Protein AF-A0AAD7IZA1-F1 (afdb_monomer_lite)

Radius of gyration: 19.36 Å; chains: 1; bounding box: 46×43×50 Å

Foldseek 3Di:
DDDDPQDADAPVPDDVVVVVVPPPPCLDCPLVVLVVVVVVVVVVVPPPDPRPHQLADACAQPPDLVLQLFQVNDPHPDQSDDALNNSLVVVLSNLVSSCVVPNQQHEYEHELQYQHPLGADAQVSSLSNVLVNLLSVQVRNHPYYHYDADDVVRFDDDPNDTRTPHDGRQVSPQVSHPPADDPVPTHDDDDDDQLCQQEVCSVVCVVVVHDSPGDADPVCPPDPPDDCLPRGVVRDYDDD

Organism: NCBI:txid230809

Secondary structure (DSSP, 8-state):
----------TTS--TTTHHHH-S--S---HHHHHHHHHHHHHHTTSSS---------BSTTSHHHHHH-TTT----STTSSSHHHHHHHHHHHHHHHHHHHGGG--EEE-TT--GGG----HHHHHHHHHHHHHHHGGGT-S-EEEPPP-GGGS--BTTB-----S-HHHHHGGGSS----TTSS-S----SHHHHH-TTHHHHHHHT----PPP-TTSSS--SS-TIIIII-PPPPP-

InterPro domains:
  IPR001155 NADH:flavin oxidoreductase/NADH oxidase, N-terminal [PF00724] (58-116)
  IPR013785 Aldolase-type TIM barrel [G3DSA:3.20.20.70] (47-239)
  IPR045247 Oxidoreductase Oye-like [PTHR22893] (58-236)

Sequence (240 aa):
MSDLALVFFTLLQFTPLIWTEVINPIQNPTIRAIRLLLNNLKILSLGKVGVTLYRDPHGANGYLVHQFLDSTSNKHTNKWGGNVENYAHFALETLKALIEVYGPDVAIELNPAGGNNDMGMPLQETLDTFRYLLREVNKLRLSYVALVRYSPWLDPEYDGKKQATQHDVVESYSPFLTDTPSSTGKATGVFFGLPWMAHPDLGKRAQAGKELDNAPDYKAFYIVESDPAVGYTGYKEAVY

Structure (mmCIF, N/CA/C/O backbone):
data_AF-A0AAD7IZA1-F1
#
_entry.id   AF-A0AAD7IZA1-F1
#
loop_
_atom_site.group_PDB
_atom_site.id
_atom_site.type_symbol
_atom_site.label_atom_id
_atom_site.label_alt_id
_atom_site.label_comp_id
_atom_site.label_asym_id
_atom_site.label_entity_id
_atom_site.label_seq_id
_atom_site.pdbx_PDB_ins_code
_atom_site.Cartn_x
_atom_site.Cartn_y
_atom_site.Cartn_z
_atom_site.occupancy
_atom_site.B_iso_or_equiv
_atom_site.auth_seq_id
_atom_site.auth_comp_id
_atom_site.auth_asym_id
_atom_site.auth_atom_id
_atom_site.pdbx_PDB_model_num
ATOM 1 N N . MET A 1 1 ? -18.999 13.578 26.699 1.00 30.36 1 MET A N 1
ATOM 2 C CA . MET A 1 1 ? -19.136 14.693 25.735 1.00 30.36 1 MET A CA 1
ATOM 3 C C . MET A 1 1 ? -17.737 15.256 25.528 1.00 30.36 1 MET A C 1
ATOM 5 O O . MET A 1 1 ? -17.258 15.958 26.400 1.00 30.36 1 MET A O 1
ATOM 9 N N . SER A 1 2 ? -16.953 14.833 24.547 1.00 23.42 2 SER A N 1
ATOM 10 C CA . SER A 1 2 ? -17.240 14.830 23.112 1.00 23.42 2 SER A CA 1
ATOM 11 C C . SER A 1 2 ? -16.698 13.572 22.425 1.00 23.42 2 SER A C 1
ATOM 13 O O . SER A 1 2 ? -15.495 13.319 22.461 1.00 23.42 2 SER A O 1
ATOM 15 N N . ASP A 1 3 ? -17.591 12.825 21.784 1.00 24.17 3 ASP A N 1
ATOM 16 C CA . ASP A 1 3 ? -17.256 11.715 20.899 1.00 24.17 3 ASP A CA 1
ATOM 17 C C . ASP A 1 3 ? -16.651 12.275 19.605 1.00 24.17 3 ASP A C 1
ATOM 19 O O . ASP A 1 3 ? -17.309 12.998 18.854 1.00 24.17 3 ASP A O 1
ATOM 23 N N . LEU A 1 4 ? -15.370 11.989 19.368 1.00 22.44 4 LEU A N 1
ATOM 24 C CA . LEU A 1 4 ? -14.680 12.281 18.113 1.00 22.44 4 LEU A CA 1
ATOM 25 C C . LEU A 1 4 ? -14.713 11.007 17.263 1.00 22.44 4 LEU A C 1
ATOM 27 O O . LEU A 1 4 ? -13.834 10.153 17.356 1.00 22.44 4 LEU A O 1
ATOM 31 N N . ALA A 1 5 ? -15.757 10.874 16.447 1.00 22.30 5 ALA A N 1
ATOM 32 C CA . ALA A 1 5 ? -15.783 9.906 15.361 1.00 22.30 5 ALA A CA 1
ATOM 33 C C . ALA A 1 5 ? -14.750 10.339 14.307 1.00 22.30 5 ALA A C 1
ATOM 35 O O . ALA A 1 5 ? -14.961 11.295 13.558 1.00 22.30 5 ALA A O 1
ATOM 36 N N . LEU A 1 6 ? -13.595 9.673 14.296 1.00 25.09 6 LEU A N 1
ATOM 37 C CA . LEU A 1 6 ? -12.546 9.873 13.302 1.00 25.09 6 LEU A CA 1
ATOM 38 C C . LEU A 1 6 ? -12.962 9.140 12.014 1.00 25.09 6 LEU A C 1
ATOM 40 O O . LEU A 1 6 ? -12.822 7.925 11.902 1.00 25.09 6 LEU A O 1
ATOM 44 N N . VAL A 1 7 ? -13.538 9.873 11.062 1.00 25.03 7 VAL A N 1
ATOM 45 C CA . VAL A 1 7 ? -13.902 9.348 9.737 1.00 25.03 7 VAL A CA 1
ATOM 46 C C . VAL A 1 7 ? -12.657 9.365 8.848 1.00 25.03 7 VAL A C 1
ATOM 48 O O . VAL A 1 7 ? -12.128 10.432 8.538 1.00 25.03 7 VAL A O 1
ATOM 51 N N . PHE A 1 8 ? -12.188 8.189 8.430 1.00 30.39 8 PHE A N 1
ATOM 52 C CA . PHE A 1 8 ? -11.155 8.047 7.404 1.00 30.39 8 PHE A CA 1
ATOM 53 C C . PHE A 1 8 ? -11.820 8.030 6.025 1.00 30.39 8 PHE A C 1
ATOM 55 O O . PHE A 1 8 ? -12.567 7.108 5.711 1.00 30.39 8 PHE A O 1
ATOM 62 N N . PHE A 1 9 ? -11.556 9.048 5.203 1.00 27.19 9 PHE A N 1
ATOM 63 C CA . PHE A 1 9 ? -11.972 9.069 3.800 1.00 27.19 9 PHE A CA 1
ATOM 64 C C . PHE A 1 9 ? -10.860 9.655 2.923 1.00 27.19 9 PHE A C 1
ATOM 66 O O . PHE A 1 9 ? -10.299 10.717 3.202 1.00 27.19 9 PHE A O 1
ATOM 73 N N . THR A 1 10 ? -10.517 8.922 1.869 1.00 32.56 10 THR A N 1
ATOM 74 C CA . THR A 1 10 ? -9.412 9.186 0.946 1.00 32.56 10 THR A CA 1
ATOM 75 C C . THR A 1 10 ? -9.740 10.375 0.034 1.00 32.56 10 THR A C 1
ATOM 77 O O . THR A 1 10 ? -10.560 10.266 -0.874 1.00 32.56 10 THR A O 1
ATOM 80 N N . LEU A 1 11 ? -9.065 11.519 0.207 1.00 29.08 11 LEU A N 1
ATOM 81 C CA . LEU A 1 11 ? -9.264 12.705 -0.652 1.00 29.08 11 LEU A CA 1
ATOM 82 C C . LEU A 1 11 ? -8.712 12.563 -2.084 1.00 29.08 11 LEU A C 1
ATOM 84 O O . LEU A 1 11 ? -8.960 13.430 -2.919 1.00 29.08 11 LEU A O 1
ATOM 88 N N . LEU A 1 12 ? -8.014 11.471 -2.409 1.00 30.66 12 LEU A N 1
ATOM 89 C CA . LEU A 1 12 ? -7.624 11.174 -3.793 1.00 30.66 12 LEU A CA 1
ATOM 90 C C . LEU A 1 12 ? -8.779 10.613 -4.643 1.00 30.66 12 LEU A C 1
ATOM 92 O O . LEU A 1 12 ? -8.611 10.470 -5.849 1.00 30.66 12 LEU A O 1
ATOM 96 N N . GLN A 1 13 ? -9.943 10.316 -4.051 1.00 35.94 13 GLN A N 1
ATOM 97 C CA . GLN A 1 13 ? -11.032 9.640 -4.765 1.00 35.94 13 GLN A CA 1
ATOM 98 C C . GLN A 1 13 ? -12.049 10.581 -5.443 1.00 35.94 13 GLN A C 1
ATOM 100 O O . GLN A 1 13 ? -12.673 10.162 -6.411 1.00 35.94 13 GLN A O 1
ATOM 105 N N . PHE A 1 14 ? -12.216 11.848 -5.024 1.00 27.06 14 PHE A N 1
ATOM 106 C CA . PHE A 1 14 ? -13.377 12.646 -5.477 1.00 27.06 14 PHE A CA 1
ATOM 107 C C . PHE A 1 14 ? -13.151 14.163 -5.611 1.00 27.06 14 PHE A C 1
ATOM 109 O O . PHE A 1 14 ? -13.792 14.957 -4.928 1.00 27.06 14 PHE A O 1
ATOM 116 N N . THR A 1 15 ? -12.318 14.616 -6.553 1.00 30.92 15 THR A N 1
ATOM 117 C CA . THR A 1 15 ? -12.441 16.001 -7.061 1.00 30.92 15 THR A CA 1
ATOM 118 C C . THR A 1 15 ? -12.631 16.016 -8.580 1.00 30.92 15 THR A C 1
ATOM 120 O O . THR A 1 15 ? -11.649 15.958 -9.317 1.00 30.92 15 THR A O 1
ATOM 123 N N . PRO A 1 16 ? -13.878 16.123 -9.089 1.00 27.30 16 PRO A N 1
ATOM 124 C CA . PRO A 1 16 ? -14.163 16.110 -10.530 1.00 27.30 16 PRO A CA 1
ATOM 125 C C . PRO A 1 16 ? -13.527 17.278 -11.307 1.00 27.30 16 PRO A C 1
ATOM 127 O O . PRO A 1 16 ? -13.415 17.199 -12.525 1.00 27.30 16 PRO A O 1
ATOM 130 N N . LEU A 1 17 ? -13.029 18.326 -10.635 1.00 30.20 17 LEU A N 1
ATOM 131 C CA . LEU A 1 17 ? -12.297 19.417 -11.293 1.00 30.20 17 LEU A CA 1
ATOM 132 C C . LEU A 1 17 ? -10.878 19.041 -11.758 1.00 30.20 17 LEU A C 1
ATOM 134 O O . LEU A 1 17 ? -10.329 19.731 -12.609 1.00 30.20 17 LEU A O 1
ATOM 138 N N . ILE A 1 18 ? -10.281 17.969 -11.226 1.00 38.38 18 ILE A N 1
ATOM 139 C CA . ILE A 1 18 ? -8.957 17.491 -11.668 1.00 38.38 18 ILE A CA 1
ATOM 140 C C . ILE A 1 18 ? -9.097 16.572 -12.898 1.00 38.38 18 ILE A C 1
ATOM 142 O O . ILE A 1 18 ? -8.161 16.409 -13.674 1.00 38.38 18 ILE A O 1
ATOM 146 N N . TRP A 1 19 ? -10.287 16.010 -13.128 1.00 32.12 19 TRP A N 1
ATOM 147 C CA . TRP A 1 19 ? -10.505 14.958 -14.122 1.00 32.12 19 TRP A CA 1
ATOM 148 C C . TRP A 1 19 ? -10.394 15.425 -15.576 1.00 32.12 19 TRP A C 1
ATOM 150 O O . TRP A 1 19 ? -9.999 14.633 -16.423 1.00 32.12 19 TRP A O 1
ATOM 160 N N . THR A 1 20 ? -10.672 16.690 -15.898 1.00 31.83 20 THR A N 1
ATOM 161 C CA . THR A 1 20 ? -10.643 17.155 -17.297 1.00 31.83 20 THR A CA 1
ATOM 162 C C . THR A 1 20 ? -9.244 17.489 -17.824 1.00 31.83 20 THR A C 1
ATOM 164 O O . THR A 1 20 ? -9.053 17.478 -19.035 1.00 31.83 20 THR A O 1
ATOM 167 N N . GLU A 1 21 ? -8.249 17.727 -16.961 1.00 33.75 21 GLU A N 1
ATOM 168 C CA . GLU A 1 21 ? -6.852 17.964 -17.387 1.00 33.75 21 GLU A CA 1
ATOM 169 C C . GLU A 1 21 ? -5.974 16.696 -17.356 1.00 33.75 21 GLU A C 1
ATOM 171 O O . GLU A 1 21 ? -4.834 16.721 -17.818 1.00 33.75 21 GLU A O 1
ATOM 176 N N . VAL A 1 22 ? -6.495 15.577 -16.836 1.00 40.09 22 VAL A N 1
ATOM 177 C CA . VAL A 1 22 ? -5.728 14.348 -16.547 1.00 40.09 22 VAL A CA 1
ATOM 178 C C . VAL A 1 22 ? -5.945 13.229 -17.584 1.00 40.09 22 VAL A C 1
ATOM 180 O O . VAL A 1 22 ? -5.184 12.264 -17.610 1.00 40.09 22 VAL A O 1
ATOM 183 N N . ILE A 1 23 ? -6.897 13.371 -18.520 1.00 36.41 23 ILE A N 1
ATOM 184 C CA . ILE A 1 23 ? -7.142 12.402 -19.616 1.00 36.41 23 ILE A CA 1
ATOM 185 C C . ILE A 1 23 ? -6.202 12.661 -20.804 1.00 36.41 23 ILE A C 1
ATOM 187 O O . ILE A 1 23 ? -6.599 12.794 -21.959 1.00 36.41 23 ILE A O 1
ATOM 191 N N . ASN A 1 24 ? -4.912 12.735 -20.516 1.00 35.50 24 ASN A N 1
ATOM 192 C CA . ASN A 1 24 ? -3.893 12.360 -21.479 1.00 35.50 24 ASN A CA 1
ATOM 193 C C . ASN A 1 24 ? -2.886 11.542 -20.673 1.00 35.50 24 ASN A C 1
ATOM 195 O O . ASN A 1 24 ? -2.450 12.045 -19.634 1.00 35.50 24 ASN A O 1
ATOM 199 N N . PRO A 1 25 ? -2.549 10.296 -21.065 1.00 41.41 25 PRO A N 1
ATOM 200 C CA . PRO A 1 25 ? -1.602 9.485 -20.310 1.00 41.41 25 PRO A CA 1
ATOM 201 C C . PRO A 1 25 ? -0.341 10.326 -20.167 1.00 41.41 25 PRO A C 1
ATOM 203 O O . PRO A 1 25 ? 0.251 10.733 -21.168 1.00 41.41 25 PRO A O 1
ATOM 206 N N . ILE A 1 26 ? -0.046 10.727 -18.932 1.00 49.06 26 ILE A N 1
ATOM 207 C CA . ILE A 1 26 ? 0.843 11.847 -18.655 1.00 49.06 26 ILE A CA 1
ATOM 208 C C . ILE A 1 26 ? 2.246 11.447 -19.112 1.00 49.06 26 ILE A C 1
ATOM 210 O O . ILE A 1 26 ? 3.005 10.871 -18.349 1.00 49.06 26 ILE A O 1
ATOM 214 N N . GLN A 1 27 ? 2.610 11.781 -20.352 1.00 46.53 27 GLN A N 1
ATOM 215 C CA . GLN A 1 27 ? 3.933 11.475 -20.904 1.00 46.53 27 GLN A CA 1
ATOM 216 C C . GLN A 1 27 ? 5.055 12.201 -20.138 1.00 46.53 27 GLN A C 1
ATOM 218 O O . GLN A 1 27 ? 6.238 11.899 -20.322 1.00 46.53 27 GLN A O 1
ATOM 223 N N . ASN A 1 28 ? 4.707 13.183 -19.292 1.00 47.66 28 ASN A N 1
ATOM 224 C CA . ASN A 1 28 ? 5.657 13.923 -18.473 1.00 47.66 28 ASN A CA 1
ATOM 225 C C . ASN A 1 28 ? 4.962 14.651 -17.298 1.00 47.66 28 ASN A C 1
ATOM 227 O O . ASN A 1 28 ? 4.525 15.796 -17.469 1.00 47.66 28 ASN A O 1
ATOM 231 N N . PRO A 1 29 ? 4.840 14.053 -16.096 1.00 55.16 29 PRO A N 1
ATOM 232 C CA . PRO A 1 29 ? 4.328 14.784 -14.946 1.00 55.16 29 PRO A CA 1
ATOM 233 C C . PRO A 1 29 ? 5.407 15.791 -14.553 1.00 55.16 29 PRO A C 1
ATOM 235 O O . PRO A 1 29 ? 6.427 15.458 -13.955 1.00 55.16 29 PRO A O 1
ATOM 238 N N . THR A 1 30 ? 5.253 17.047 -14.963 1.00 55.03 30 THR A N 1
ATOM 239 C CA . THR A 1 30 ? 6.216 18.071 -14.556 1.00 55.03 30 THR A CA 1
ATOM 240 C C . THR A 1 30 ? 6.085 18.303 -13.052 1.00 55.03 30 THR A C 1
ATOM 242 O O . THR A 1 30 ? 4.984 18.313 -12.507 1.00 55.03 30 THR A O 1
ATOM 245 N N . ILE A 1 31 ? 7.209 18.563 -12.375 1.00 51.41 31 ILE A N 1
ATOM 246 C CA . ILE A 1 31 ? 7.251 18.952 -10.950 1.00 51.41 31 ILE A CA 1
ATOM 247 C C . ILE A 1 31 ? 6.252 20.086 -10.657 1.00 51.41 31 ILE A C 1
ATOM 249 O O . ILE A 1 31 ? 5.697 20.167 -9.570 1.00 51.41 31 ILE A O 1
ATOM 253 N N . ARG A 1 32 ? 5.969 20.940 -11.649 1.00 45.72 32 ARG A N 1
ATOM 254 C CA . ARG A 1 32 ? 4.945 21.985 -11.582 1.00 45.72 32 ARG A CA 1
ATOM 255 C C . ARG A 1 32 ? 3.522 21.432 -11.449 1.00 45.72 32 ARG A C 1
ATOM 257 O O . ARG A 1 32 ? 2.788 21.945 -10.618 1.00 45.72 32 ARG A O 1
ATOM 264 N N . ALA A 1 33 ? 3.142 20.411 -12.216 1.00 53.09 33 ALA A N 1
ATOM 265 C CA . ALA A 1 33 ? 1.833 19.764 -12.103 1.00 53.09 33 ALA A CA 1
ATOM 266 C C . ALA A 1 33 ? 1.682 19.044 -10.754 1.00 53.09 33 ALA A C 1
ATOM 268 O O . ALA A 1 33 ? 0.665 19.211 -10.091 1.00 53.09 33 ALA A O 1
ATOM 269 N N . ILE A 1 34 ? 2.734 18.354 -10.295 1.00 54.12 34 ILE A N 1
ATOM 270 C CA . ILE A 1 34 ? 2.775 17.727 -8.963 1.00 54.12 34 ILE A CA 1
ATOM 271 C C . ILE A 1 34 ? 2.620 18.796 -7.874 1.00 54.12 34 ILE A C 1
ATOM 273 O O . ILE A 1 34 ? 1.747 18.691 -7.022 1.00 54.12 34 ILE A O 1
ATOM 277 N N . ARG A 1 35 ? 3.392 19.888 -7.938 1.00 51.84 35 ARG A N 1
ATOM 278 C CA . ARG A 1 35 ? 3.280 21.013 -6.995 1.00 51.84 35 ARG A CA 1
ATOM 279 C C . ARG A 1 35 ? 1.926 21.720 -7.058 1.00 51.84 35 ARG A C 1
ATOM 281 O O . ARG A 1 35 ? 1.471 22.202 -6.031 1.00 51.84 35 ARG A O 1
ATOM 288 N N . LEU A 1 36 ? 1.277 21.795 -8.220 1.00 52.59 36 LEU A N 1
ATOM 289 C CA . LEU A 1 36 ? -0.081 22.337 -8.356 1.00 52.59 36 LEU A CA 1
ATOM 290 C C . LEU A 1 36 ? -1.116 21.414 -7.703 1.00 52.59 36 LEU A C 1
ATOM 292 O O . LEU A 1 36 ? -1.946 21.897 -6.937 1.00 52.59 36 LEU A O 1
ATOM 296 N N . LEU A 1 37 ? -1.010 20.099 -7.918 1.00 54.94 37 LEU A N 1
ATOM 297 C CA . LEU A 1 37 ? -1.811 19.086 -7.222 1.00 54.94 37 LEU A CA 1
ATOM 298 C C . LEU A 1 37 ? -1.640 19.204 -5.699 1.00 54.94 37 LEU A C 1
ATOM 300 O O . LEU A 1 37 ? -2.622 19.284 -4.965 1.00 54.94 37 LEU A O 1
ATOM 304 N N . LEU A 1 38 ? -0.396 19.313 -5.228 1.00 52.91 38 LEU A N 1
ATOM 305 C CA . LEU A 1 38 ? -0.067 19.452 -3.808 1.00 52.91 38 LEU A CA 1
ATOM 306 C C . LEU A 1 38 ? -0.497 20.810 -3.219 1.00 52.91 38 LEU A C 1
ATOM 308 O O . LEU A 1 38 ? -0.957 20.868 -2.082 1.00 52.91 38 LEU A O 1
ATOM 312 N N . ASN A 1 39 ? -0.421 21.905 -3.980 1.00 47.53 39 ASN A N 1
ATOM 313 C CA . ASN A 1 39 ? -0.936 23.212 -3.555 1.00 47.53 39 ASN A CA 1
ATOM 314 C C . ASN A 1 39 ? -2.469 23.226 -3.462 1.00 47.53 39 ASN A C 1
ATOM 316 O O . ASN A 1 39 ? -3.015 23.856 -2.557 1.00 47.53 39 ASN A O 1
ATOM 320 N N . ASN A 1 40 ? -3.168 22.502 -4.339 1.00 48.16 40 ASN A N 1
ATOM 321 C CA . ASN A 1 40 ? -4.615 22.314 -4.220 1.00 48.16 40 ASN A CA 1
ATOM 322 C C . ASN A 1 40 ? -4.969 21.500 -2.962 1.00 48.16 40 ASN A C 1
ATOM 324 O O . ASN A 1 40 ? -5.895 21.866 -2.239 1.00 48.16 40 ASN A O 1
ATOM 328 N N . LEU A 1 41 ? -4.179 20.473 -2.623 1.00 44.94 41 LEU A N 1
ATOM 329 C CA . LEU A 1 41 ? -4.311 19.744 -1.352 1.00 44.94 41 LEU A CA 1
ATOM 330 C C . LEU A 1 41 ? -4.038 20.642 -0.128 1.00 44.94 41 LEU A C 1
ATOM 332 O O . LEU A 1 41 ? -4.748 20.557 0.875 1.00 44.94 41 LEU A O 1
ATOM 336 N N . LYS A 1 42 ? -3.080 21.576 -0.226 1.00 42.62 42 LYS A N 1
ATOM 337 C CA . LYS A 1 42 ? -2.810 22.583 0.814 1.00 42.62 42 LYS A CA 1
ATOM 338 C C . LYS A 1 42 ? -4.030 23.473 1.086 1.00 42.62 42 LYS A C 1
ATOM 340 O O . LYS A 1 42 ? -4.350 23.697 2.252 1.00 42.62 42 LYS A O 1
ATOM 345 N N . ILE A 1 43 ? -4.737 23.930 0.048 1.00 36.66 43 ILE A N 1
ATOM 346 C CA . ILE A 1 43 ? -5.966 24.739 0.184 1.00 36.66 43 ILE A CA 1
ATOM 347 C C . ILE A 1 43 ? -7.073 23.957 0.906 1.00 36.66 43 ILE A C 1
ATOM 349 O O . ILE A 1 43 ? -7.718 24.506 1.798 1.00 36.66 43 ILE A O 1
ATOM 353 N N . LEU A 1 44 ? -7.244 22.668 0.593 1.00 37.50 44 LEU A N 1
ATOM 354 C CA . LEU A 1 44 ? -8.235 21.804 1.250 1.00 37.50 44 LEU A CA 1
ATOM 355 C C . LEU A 1 44 ? -7.942 21.598 2.751 1.00 37.50 44 LEU A C 1
ATOM 357 O O . LEU A 1 44 ? -8.868 21.457 3.544 1.00 37.50 44 LEU A O 1
ATOM 361 N N . SER A 1 45 ? -6.668 21.650 3.158 1.00 40.22 45 SER A N 1
ATOM 362 C CA . SER A 1 45 ? -6.240 21.473 4.558 1.00 40.22 45 SER A CA 1
ATOM 363 C C . SER A 1 45 ? -6.351 22.719 5.456 1.00 40.22 45 SER A C 1
ATOM 365 O O . SER A 1 45 ? -6.147 22.617 6.663 1.00 40.22 45 SER A O 1
ATOM 367 N N . LEU A 1 46 ? -6.672 23.898 4.903 1.00 38.31 46 LEU A N 1
ATOM 368 C CA . LEU A 1 46 ? -6.753 25.165 5.654 1.00 38.31 46 LEU A CA 1
ATOM 369 C C . LEU A 1 46 ? -8.149 25.454 6.252 1.00 38.31 46 LEU A C 1
ATOM 371 O O . LEU A 1 46 ? -8.333 26.469 6.928 1.00 38.31 46 LEU A O 1
ATOM 375 N N . GLY A 1 47 ? -9.132 24.571 6.047 1.00 29.27 47 GLY A N 1
ATOM 376 C CA . GLY A 1 47 ? -10.426 24.630 6.731 1.00 29.27 47 GLY A CA 1
ATOM 377 C C . GLY A 1 47 ? -10.292 24.229 8.205 1.00 29.27 47 GLY A C 1
ATOM 378 O O . GLY A 1 47 ? -9.884 23.115 8.504 1.00 29.27 47 GLY A O 1
ATOM 379 N N . LYS A 1 48 ? -10.633 25.134 9.134 1.00 27.17 48 LYS A N 1
ATOM 380 C CA . LYS A 1 48 ? -10.540 24.977 10.605 1.00 27.17 48 LYS A CA 1
ATOM 381 C C . LYS A 1 48 ? -11.542 23.971 11.206 1.00 27.17 48 LYS A C 1
ATOM 383 O O . LYS A 1 48 ? -12.307 24.305 12.107 1.00 27.17 48 LYS A O 1
ATOM 388 N N . VAL A 1 49 ? -11.514 22.732 10.742 1.00 23.27 49 VAL A N 1
ATOM 389 C CA . VAL A 1 49 ? -12.087 21.571 11.430 1.00 23.27 49 VAL A CA 1
ATOM 390 C C . VAL A 1 49 ? -10.930 20.595 11.597 1.00 23.27 49 VAL A C 1
ATOM 392 O O . VAL A 1 49 ? -10.116 20.475 10.687 1.00 23.27 49 VAL A O 1
ATOM 395 N N . GLY A 1 50 ? -10.800 19.963 12.766 1.00 24.44 50 GLY A N 1
ATOM 396 C CA . GLY A 1 50 ? -9.765 18.967 13.061 1.00 24.44 50 GLY A CA 1
ATOM 397 C C . GLY A 1 50 ? -9.926 17.714 12.204 1.00 24.44 50 GLY A C 1
ATOM 398 O O . GLY A 1 50 ? -10.300 16.659 12.698 1.00 24.44 50 GLY A O 1
ATOM 399 N N . VAL A 1 51 ? -9.685 17.857 10.906 1.00 25.77 51 VAL A N 1
ATOM 400 C CA . VAL A 1 51 ? -9.624 16.791 9.928 1.00 25.77 51 VAL A CA 1
ATOM 401 C C . VAL A 1 51 ? -8.159 16.391 9.866 1.00 25.77 51 VAL A C 1
ATOM 403 O O . VAL A 1 51 ? -7.338 17.067 9.242 1.00 25.77 51 VAL A O 1
ATOM 406 N N . THR A 1 52 ? -7.807 15.292 10.530 1.00 27.38 52 THR A N 1
ATOM 407 C CA . THR A 1 52 ? -6.592 14.555 10.180 1.00 27.38 52 THR A CA 1
ATOM 408 C C . THR A 1 52 ? -6.835 13.967 8.796 1.00 27.38 52 THR A C 1
ATOM 410 O O . THR A 1 52 ? -7.294 12.839 8.650 1.00 27.38 52 THR A O 1
ATOM 413 N N . LEU A 1 53 ? -6.612 14.776 7.761 1.00 31.66 53 LEU A N 1
ATOM 414 C CA . LEU A 1 53 ? -6.543 14.287 6.395 1.00 31.66 53 LEU A CA 1
ATOM 415 C C . LEU A 1 53 ? -5.422 13.255 6.362 1.00 31.66 53 LEU A C 1
ATOM 417 O O . LEU A 1 53 ? -4.324 13.545 6.831 1.00 31.66 53 LEU A O 1
ATOM 421 N N . TYR A 1 54 ? -5.715 12.060 5.856 1.00 39.81 54 TYR A N 1
ATOM 422 C CA . TYR A 1 54 ? -4.734 11.007 5.615 1.00 39.81 54 TYR A CA 1
ATOM 423 C C . TYR A 1 54 ? -3.602 11.625 4.770 1.00 39.81 54 TYR A C 1
ATOM 425 O O . TYR A 1 54 ? -3.782 11.897 3.583 1.00 39.81 54 TYR A O 1
ATOM 433 N N . ARG A 1 55 ? -2.467 11.971 5.400 1.00 46.56 55 ARG A N 1
ATOM 434 C CA . ARG A 1 55 ? -1.292 12.591 4.747 1.00 46.56 55 ARG A CA 1
ATOM 435 C C . ARG A 1 55 ? -0.417 11.514 4.112 1.00 46.56 55 ARG A C 1
ATOM 437 O O . ARG A 1 55 ? 0.803 11.520 4.251 1.00 46.56 55 ARG A O 1
ATOM 444 N N . ASP A 1 56 ? -1.088 10.569 3.480 1.00 41.72 56 ASP A N 1
ATOM 445 C CA . ASP A 1 56 ? -0.537 9.358 2.914 1.00 41.72 56 ASP A CA 1
ATOM 446 C C . ASP A 1 56 ? -0.878 9.389 1.422 1.00 41.72 56 ASP A C 1
ATOM 448 O O . ASP A 1 56 ? -2.061 9.358 1.045 1.00 41.72 56 ASP A O 1
ATOM 452 N N . PRO A 1 57 ? 0.124 9.566 0.548 1.00 47.97 57 PRO A N 1
ATOM 453 C CA . PRO A 1 57 ? -0.103 9.373 -0.863 1.00 47.97 57 PRO A CA 1
ATOM 454 C C . PRO A 1 57 ? -0.412 7.890 -1.070 1.00 47.97 57 PRO A C 1
ATOM 456 O O . PRO A 1 57 ? 0.468 7.056 -0.897 1.00 47.97 57 PRO A O 1
ATOM 459 N N . HIS A 1 58 ? -1.643 7.577 -1.480 1.00 57.06 58 HIS A N 1
ATOM 460 C CA . HIS A 1 58 ? -2.098 6.202 -1.684 1.00 57.06 58 HIS A CA 1
ATOM 461 C C . HIS A 1 58 ? -1.246 5.485 -2.758 1.00 57.06 58 HIS A C 1
ATOM 463 O O . HIS A 1 58 ? -1.570 5.488 -3.948 1.00 57.06 58 HIS A O 1
ATOM 469 N N . GLY A 1 59 ? -0.152 4.852 -2.325 1.00 52.94 59 GLY A N 1
ATOM 470 C CA . GLY A 1 59 ? 0.805 4.082 -3.129 1.00 52.94 59 GLY A CA 1
ATOM 471 C C . GLY A 1 59 ? 0.396 2.635 -3.365 1.00 52.94 59 GLY A C 1
ATOM 472 O O . GLY A 1 59 ? 1.121 1.878 -4.003 1.00 52.94 59 GLY A O 1
ATOM 473 N N . ALA A 1 60 ? -0.770 2.251 -2.860 1.00 62.44 60 ALA A N 1
ATOM 474 C CA . ALA A 1 60 ? -1.357 0.929 -2.989 1.00 62.44 60 ALA A CA 1
ATOM 475 C C . ALA A 1 60 ? -2.471 0.855 -4.055 1.00 62.44 60 ALA A C 1
ATOM 477 O O . ALA A 1 60 ? -2.919 1.859 -4.604 1.00 62.44 60 ALA A O 1
ATOM 478 N N . ASN A 1 61 ? -2.935 -0.369 -4.323 1.00 82.06 61 ASN A N 1
ATOM 479 C CA . ASN A 1 61 ? -4.213 -0.691 -4.981 1.00 82.06 61 ASN A CA 1
ATOM 480 C C . ASN A 1 61 ? -4.455 -0.092 -6.387 1.00 82.06 61 ASN A C 1
ATOM 482 O O . ASN A 1 61 ? -5.601 0.159 -6.752 1.00 82.06 61 ASN A O 1
ATOM 486 N N . GLY A 1 62 ? -3.393 0.123 -7.171 1.00 82.44 62 GLY A N 1
ATOM 487 C CA . GLY A 1 62 ? -3.444 0.559 -8.571 1.00 82.44 62 GLY A CA 1
ATOM 488 C C . GLY A 1 62 ? -3.856 2.003 -8.813 1.00 82.44 62 GLY A C 1
ATOM 489 O O . GLY A 1 62 ? -4.215 2.368 -9.931 1.00 82.44 62 GLY A O 1
ATOM 490 N N . TYR A 1 63 ? -3.770 2.845 -7.786 1.00 83.56 63 TYR A N 1
ATOM 491 C CA . TYR A 1 63 ? -3.860 4.292 -7.951 1.00 83.56 63 TYR A CA 1
ATOM 492 C C . TYR A 1 63 ? -2.531 4.880 -8.433 1.00 83.56 63 TYR A C 1
ATOM 494 O O . TYR A 1 63 ? -1.532 4.177 -8.560 1.00 83.56 63 TYR A O 1
ATOM 502 N N . LEU A 1 64 ? -2.516 6.183 -8.712 1.00 86.19 64 LEU A N 1
ATOM 503 C CA . LEU A 1 64 ? -1.458 6.843 -9.478 1.00 86.19 64 LEU A CA 1
ATOM 504 C C . LEU A 1 64 ? -0.031 6.509 -9.016 1.00 86.19 64 LEU A C 1
ATOM 506 O O . LEU A 1 64 ? 0.805 6.164 -9.840 1.00 86.19 64 LEU A O 1
ATOM 510 N N . VAL A 1 65 ? 0.262 6.578 -7.715 1.00 88.19 65 VAL A N 1
ATOM 511 C CA . VAL A 1 65 ? 1.610 6.261 -7.209 1.00 88.19 65 VAL A CA 1
ATOM 512 C C . VAL A 1 65 ? 1.967 4.792 -7.466 1.00 88.19 65 VAL A C 1
ATOM 514 O O . VAL A 1 65 ? 3.072 4.519 -7.926 1.00 88.19 65 VAL A O 1
ATOM 517 N N . HIS A 1 66 ? 1.031 3.859 -7.258 1.00 90.25 66 HIS A N 1
ATOM 518 C CA . HIS A 1 66 ? 1.230 2.443 -7.583 1.00 90.25 66 HIS A CA 1
ATOM 519 C C . HIS A 1 66 ? 1.456 2.248 -9.090 1.00 90.25 66 HIS A C 1
ATOM 521 O O . HIS A 1 66 ? 2.361 1.522 -9.479 1.00 90.25 66 HIS A O 1
ATOM 527 N N . GLN A 1 67 ? 0.725 2.971 -9.944 1.00 89.88 67 GLN A N 1
ATOM 528 C CA . GLN A 1 67 ? 0.891 2.879 -11.399 1.00 89.88 67 GLN A CA 1
ATOM 529 C C . GLN A 1 67 ? 2.289 3.288 -11.879 1.00 89.88 67 GLN A C 1
ATOM 531 O O . GLN A 1 67 ? 2.725 2.797 -12.915 1.00 89.88 67 GLN A O 1
ATOM 536 N N . PHE A 1 68 ? 2.986 4.181 -11.162 1.00 93.19 68 PHE A N 1
ATOM 537 C CA . PHE A 1 68 ? 4.390 4.509 -11.444 1.00 93.19 68 PHE A CA 1
ATOM 538 C C . PHE A 1 68 ? 5.361 3.457 -10.894 1.00 93.19 68 PHE A C 1
ATOM 540 O O . PHE A 1 68 ? 6.390 3.210 -11.522 1.00 93.19 68 PHE A O 1
ATOM 547 N N . LEU A 1 69 ? 5.040 2.844 -9.752 1.00 95.19 69 LEU A N 1
ATOM 548 C CA . LEU A 1 69 ? 5.841 1.777 -9.146 1.00 95.19 69 LEU A CA 1
ATOM 549 C C . LEU A 1 69 ? 5.766 0.461 -9.929 1.00 95.19 69 LEU A C 1
ATOM 551 O O . LEU A 1 69 ? 6.707 -0.323 -9.880 1.00 95.19 69 LEU A O 1
ATOM 555 N N . ASP A 1 70 ? 4.658 0.212 -10.623 1.00 95.19 70 ASP A N 1
ATOM 556 C CA . ASP A 1 70 ? 4.396 -1.042 -11.316 1.00 95.19 70 ASP A CA 1
ATOM 557 C C . ASP A 1 70 ? 4.819 -0.980 -12.793 1.00 95.19 70 ASP A C 1
ATOM 559 O O . ASP A 1 70 ? 4.311 -0.175 -13.575 1.00 95.19 70 ASP A O 1
ATOM 563 N N . SER A 1 71 ? 5.749 -1.844 -13.202 1.00 95.31 71 SER A N 1
ATOM 564 C CA . SER A 1 71 ? 6.281 -1.922 -14.568 1.00 95.31 71 SER A CA 1
ATOM 565 C C . SER A 1 71 ? 5.261 -2.416 -15.595 1.00 95.31 71 SER A C 1
ATOM 567 O O . SER A 1 71 ? 5.417 -2.191 -16.803 1.00 95.31 71 SER A O 1
ATOM 569 N N . THR A 1 72 ? 4.187 -3.078 -15.159 1.00 93.38 72 THR A N 1
ATOM 570 C CA . THR A 1 72 ? 3.115 -3.535 -16.045 1.00 93.38 72 THR A CA 1
ATOM 571 C C . THR A 1 72 ? 2.229 -2.382 -16.498 1.00 93.38 72 THR A C 1
ATOM 573 O O . THR A 1 72 ? 1.851 -2.373 -17.672 1.00 93.38 72 THR A O 1
ATOM 576 N N . SER A 1 73 ? 2.028 -1.359 -15.661 1.00 92.56 73 SER A N 1
ATOM 577 C CA . SER A 1 73 ? 1.361 -0.105 -16.034 1.00 92.56 73 SER A CA 1
ATOM 578 C C . SER A 1 73 ? 2.331 0.974 -16.521 1.00 92.56 73 SER A C 1
ATOM 580 O O . SER A 1 73 ? 2.034 1.695 -17.476 1.00 92.56 73 SER A O 1
ATOM 582 N N . ASN A 1 74 ? 3.510 1.092 -15.908 1.00 93.12 74 ASN A N 1
ATOM 583 C CA . ASN A 1 74 ? 4.474 2.139 -16.216 1.00 93.12 74 ASN A CA 1
ATOM 584 C C . ASN A 1 74 ? 5.337 1.781 -17.430 1.00 93.12 74 ASN A C 1
ATOM 586 O O . ASN A 1 74 ? 6.339 1.075 -17.324 1.00 93.12 74 ASN A O 1
ATOM 590 N N . LYS A 1 75 ? 4.981 2.327 -18.595 1.00 94.06 75 LYS A N 1
ATOM 591 C CA . LYS A 1 75 ? 5.732 2.140 -19.850 1.00 94.06 75 LYS A CA 1
ATOM 592 C C . LYS A 1 75 ? 6.656 3.307 -20.204 1.00 94.06 75 LYS A C 1
ATOM 594 O O . LYS A 1 75 ? 7.088 3.421 -21.350 1.00 94.06 75 LYS A O 1
ATOM 599 N N . HIS A 1 76 ? 6.952 4.193 -19.254 1.00 91.31 76 HIS A N 1
ATOM 600 C CA . HIS A 1 76 ? 7.872 5.298 -19.506 1.00 91.31 76 HIS A CA 1
ATOM 601 C C . HIS A 1 76 ? 9.299 4.788 -19.730 1.00 91.31 76 HIS A C 1
ATOM 603 O O . HIS A 1 76 ? 9.780 3.906 -19.028 1.00 91.31 76 HIS A O 1
ATOM 609 N N . THR A 1 77 ? 10.001 5.409 -20.676 1.00 93.44 77 THR A N 1
ATOM 610 C CA . THR A 1 77 ? 11.422 5.147 -20.978 1.00 93.44 77 THR A CA 1
ATOM 611 C C . THR A 1 77 ? 12.322 6.326 -20.594 1.00 93.44 77 THR A C 1
ATOM 613 O O . THR A 1 77 ? 13.445 6.455 -21.077 1.00 93.44 77 THR A O 1
ATOM 616 N N . ASN A 1 78 ? 11.799 7.248 -19.787 1.00 89.75 78 ASN A N 1
ATOM 617 C CA . ASN A 1 78 ? 12.491 8.436 -19.296 1.00 89.75 78 ASN A CA 1
ATOM 618 C C . ASN A 1 78 ? 12.715 8.313 -17.777 1.00 89.75 78 ASN A C 1
ATOM 620 O O . ASN A 1 78 ? 12.546 7.241 -17.211 1.00 89.75 78 ASN A O 1
ATOM 624 N N . LYS A 1 79 ? 13.056 9.411 -17.091 1.00 92.62 79 LYS A N 1
ATOM 625 C CA . LYS A 1 79 ? 13.316 9.416 -15.637 1.00 92.62 79 LYS A CA 1
ATOM 626 C C . LYS A 1 79 ? 12.150 8.948 -14.743 1.00 92.62 79 LYS A C 1
ATOM 628 O O . LYS A 1 79 ? 12.313 8.899 -13.530 1.00 92.62 79 LYS A O 1
ATOM 633 N N . TRP A 1 80 ? 10.978 8.680 -15.316 1.00 91.19 80 TRP A N 1
ATOM 634 C CA . TRP A 1 80 ? 9.792 8.220 -14.600 1.00 91.19 80 TRP A CA 1
ATOM 635 C C . TRP A 1 80 ? 9.505 6.723 -14.768 1.00 91.19 80 TRP A C 1
ATOM 637 O O . TRP A 1 80 ? 8.543 6.249 -14.179 1.00 91.19 80 TRP A O 1
ATOM 647 N N . GLY A 1 81 ? 10.285 5.978 -15.561 1.00 93.31 81 GLY A N 1
ATOM 648 C CA . GLY A 1 81 ? 10.147 4.522 -15.674 1.00 93.31 81 GLY A CA 1
ATOM 649 C C . GLY A 1 81 ? 11.336 3.833 -16.349 1.00 93.31 81 GLY A C 1
ATOM 650 O O . GLY A 1 81 ? 12.359 4.454 -16.644 1.00 93.31 81 GLY A O 1
ATOM 651 N N . GLY A 1 82 ? 11.213 2.524 -16.562 1.00 93.56 82 GLY A N 1
ATOM 652 C CA . GLY A 1 82 ? 12.191 1.697 -17.274 1.00 93.56 82 GLY A CA 1
ATOM 653 C C . GLY A 1 82 ? 13.281 1.072 -16.398 1.00 93.56 82 GLY A C 1
ATOM 654 O O . GLY A 1 82 ? 14.003 0.200 -16.873 1.00 93.56 82 GLY A O 1
ATOM 655 N N . ASN A 1 83 ? 13.401 1.478 -15.134 1.00 96.56 83 ASN A N 1
ATOM 656 C CA . ASN A 1 83 ? 14.212 0.798 -14.123 1.00 96.56 83 ASN A CA 1
ATOM 657 C C . ASN A 1 83 ? 13.655 1.061 -12.715 1.00 96.56 83 ASN A C 1
ATOM 659 O O . ASN A 1 83 ? 12.820 1.948 -12.523 1.00 96.56 83 ASN A O 1
ATOM 663 N N . VAL A 1 84 ? 14.148 0.289 -11.746 1.00 97.62 84 VAL A N 1
ATOM 664 C CA . VAL A 1 84 ? 13.738 0.317 -10.334 1.00 97.62 84 VAL A CA 1
ATOM 665 C C . VAL A 1 84 ? 13.791 1.727 -9.735 1.00 97.62 84 VAL A C 1
ATOM 667 O O . VAL A 1 84 ? 12.831 2.168 -9.101 1.00 97.62 84 VAL A O 1
ATOM 670 N N . GLU A 1 85 ? 14.883 2.460 -9.955 1.00 97.50 85 GLU A N 1
ATOM 671 C CA . GLU A 1 85 ? 15.064 3.813 -9.429 1.00 97.50 85 GLU A CA 1
ATOM 672 C C . GLU A 1 85 ? 14.034 4.793 -10.003 1.00 97.50 85 GLU A C 1
ATOM 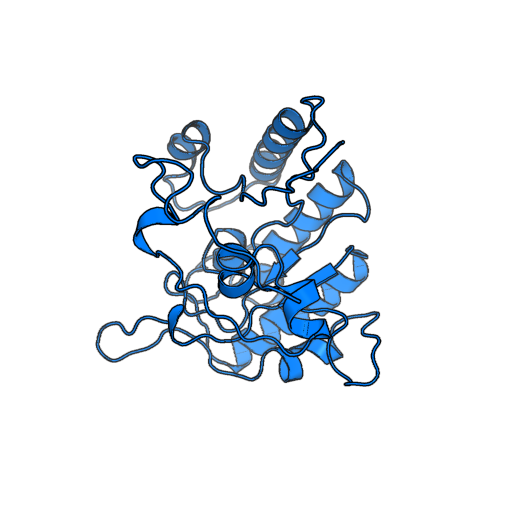674 O O . GLU A 1 85 ? 13.461 5.607 -9.274 1.00 97.50 85 GLU A O 1
ATOM 679 N N . ASN A 1 86 ? 13.770 4.695 -11.305 1.00 96.50 86 ASN A N 1
ATOM 680 C CA . ASN A 1 86 ? 12.833 5.558 -12.010 1.00 96.50 86 ASN A CA 1
ATOM 681 C C . ASN A 1 86 ? 11.374 5.237 -11.651 1.00 96.50 86 ASN A C 1
ATOM 683 O O . ASN A 1 86 ? 10.576 6.166 -11.524 1.00 96.50 86 ASN A O 1
ATOM 687 N N . TYR A 1 87 ? 11.026 3.962 -11.437 1.00 95.75 87 TYR A N 1
ATOM 688 C CA . TYR A 1 87 ? 9.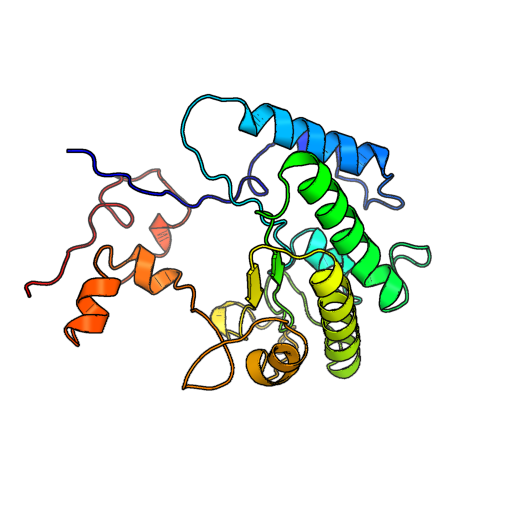695 3.565 -10.957 1.00 95.75 87 TYR A CA 1
ATOM 689 C C . TYR A 1 87 ? 9.398 4.162 -9.574 1.00 95.75 87 TYR A C 1
ATOM 691 O O . TYR A 1 87 ? 8.331 4.732 -9.342 1.00 95.75 87 TYR A O 1
ATOM 699 N N . ALA A 1 88 ? 10.379 4.133 -8.666 1.00 96.12 88 ALA A N 1
ATOM 700 C CA . ALA A 1 88 ? 10.262 4.739 -7.340 1.00 96.12 88 ALA A CA 1
ATOM 701 C C . ALA A 1 88 ? 10.324 6.278 -7.349 1.00 96.12 88 ALA A C 1
ATOM 703 O O . ALA A 1 88 ? 9.908 6.919 -6.378 1.00 96.12 88 ALA A O 1
ATOM 704 N N . HIS A 1 89 ? 10.821 6.893 -8.427 1.00 93.88 89 HIS A N 1
ATOM 705 C CA . HIS A 1 89 ? 11.107 8.327 -8.479 1.00 93.88 89 HIS A CA 1
ATOM 706 C C . HIS A 1 89 ? 9.871 9.188 -8.191 1.00 93.88 89 HIS A C 1
ATOM 708 O O . HIS A 1 89 ? 9.939 10.126 -7.397 1.00 93.88 89 HIS A O 1
ATOM 714 N N . PHE A 1 90 ? 8.722 8.844 -8.779 1.00 88.12 90 PHE A N 1
ATOM 715 C CA . PHE A 1 90 ? 7.481 9.597 -8.577 1.00 88.12 90 PHE A CA 1
ATOM 716 C C . PHE A 1 90 ? 7.001 9.564 -7.118 1.00 88.12 90 PHE A C 1
ATOM 718 O O . PHE A 1 90 ? 6.643 10.605 -6.558 1.00 88.12 90 PHE A O 1
ATOM 725 N N . ALA A 1 91 ? 7.039 8.389 -6.480 1.00 89.25 91 ALA A N 1
ATOM 726 C CA . ALA A 1 91 ? 6.670 8.231 -5.075 1.00 89.25 91 ALA A CA 1
ATOM 727 C C . ALA A 1 91 ? 7.582 9.069 -4.164 1.00 89.25 91 ALA A C 1
ATOM 729 O O . ALA A 1 91 ? 7.102 9.809 -3.305 1.00 89.25 91 ALA A O 1
ATOM 730 N N . LEU A 1 92 ? 8.897 9.018 -4.399 1.00 93.75 92 LEU A N 1
ATOM 731 C CA . LEU A 1 92 ? 9.887 9.740 -3.596 1.00 93.75 92 LEU A CA 1
ATOM 732 C C . LEU A 1 92 ? 9.764 11.260 -3.729 1.00 93.75 92 LEU A C 1
ATOM 734 O O . LEU A 1 92 ? 9.825 11.964 -2.722 1.00 93.75 92 LEU A O 1
ATOM 738 N N . GLU A 1 93 ? 9.568 11.783 -4.941 1.00 87.75 93 GLU A N 1
ATOM 739 C CA . GLU A 1 93 ? 9.359 13.223 -5.144 1.00 87.75 93 GLU A CA 1
ATOM 740 C C . GLU A 1 93 ? 8.044 13.700 -4.513 1.00 87.75 93 GLU A C 1
ATOM 742 O O . GLU A 1 93 ? 7.999 14.782 -3.922 1.00 87.75 93 GLU A O 1
ATOM 747 N N . THR A 1 94 ? 6.996 12.872 -4.563 1.00 84.88 94 THR A N 1
ATOM 748 C CA . THR A 1 94 ? 5.713 13.157 -3.902 1.00 84.88 94 THR A CA 1
ATOM 749 C C . THR A 1 94 ? 5.881 13.239 -2.386 1.00 84.88 94 THR A C 1
ATOM 751 O O . THR A 1 94 ? 5.439 14.209 -1.772 1.00 84.88 94 THR A O 1
ATOM 754 N N . LEU A 1 95 ? 6.570 12.268 -1.779 1.00 85.88 95 LEU A N 1
ATOM 755 C CA . LEU A 1 95 ? 6.818 12.249 -0.337 1.00 85.88 95 LEU A CA 1
ATOM 756 C C . LEU A 1 95 ? 7.650 13.444 0.124 1.00 85.88 95 LEU A C 1
ATOM 758 O O . LEU A 1 95 ? 7.271 14.105 1.086 1.00 85.88 95 LEU A O 1
ATOM 762 N N . LYS A 1 96 ? 8.741 13.775 -0.579 1.00 87.56 96 LYS A N 1
ATOM 763 C CA . LYS A 1 96 ? 9.562 14.955 -0.254 1.00 87.56 96 LYS A CA 1
ATOM 764 C C . LYS A 1 96 ? 8.727 16.233 -0.256 1.00 87.56 96 LYS A C 1
ATOM 766 O O . LYS A 1 96 ? 8.798 17.011 0.689 1.00 87.56 96 LYS A O 1
ATOM 771 N N . ALA A 1 97 ? 7.901 16.422 -1.281 1.00 82.38 97 ALA A N 1
ATOM 772 C CA . ALA A 1 97 ? 7.062 17.606 -1.388 1.00 82.38 97 ALA A CA 1
ATOM 773 C C . ALA A 1 97 ? 5.949 17.645 -0.320 1.00 82.38 97 ALA A C 1
ATOM 775 O O . ALA A 1 97 ? 5.620 18.720 0.176 1.00 82.38 97 ALA A O 1
ATOM 776 N N . LEU A 1 98 ? 5.394 16.496 0.087 1.00 80.62 98 LEU A N 1
ATOM 777 C CA . LEU A 1 98 ? 4.476 16.426 1.230 1.00 80.62 98 LEU A CA 1
ATOM 778 C C . LEU A 1 98 ? 5.184 16.778 2.545 1.00 80.62 98 LEU A C 1
ATOM 780 O O . LEU A 1 98 ? 4.632 17.536 3.340 1.00 80.62 98 LEU A O 1
ATOM 784 N N . ILE A 1 99 ? 6.407 16.288 2.759 1.00 84.06 99 ILE A N 1
ATOM 785 C CA . ILE A 1 99 ? 7.207 16.580 3.960 1.00 84.06 99 ILE A CA 1
ATOM 786 C C . ILE A 1 99 ? 7.549 18.072 4.043 1.00 84.06 99 ILE A C 1
ATOM 788 O O . ILE A 1 99 ? 7.482 18.646 5.127 1.00 84.06 99 ILE A O 1
ATOM 792 N N . GLU A 1 100 ? 7.846 18.732 2.919 1.00 84.56 100 GLU A N 1
ATOM 793 C CA . GLU A 1 100 ? 8.061 20.190 2.883 1.00 84.56 100 GLU A CA 1
ATOM 794 C C . GLU A 1 100 ? 6.851 20.980 3.416 1.00 84.56 100 GLU A C 1
ATOM 796 O O . GLU A 1 100 ? 7.016 22.062 3.980 1.00 84.56 100 GLU A O 1
ATOM 801 N N . VAL A 1 101 ? 5.633 20.454 3.245 1.00 82.00 101 VAL A N 1
ATOM 802 C CA . VAL A 1 101 ? 4.388 21.116 3.666 1.00 82.00 101 VAL A CA 1
ATOM 803 C C . VAL A 1 101 ? 3.968 20.705 5.075 1.00 82.00 101 VAL A C 1
ATOM 805 O O . VAL A 1 101 ? 3.506 21.544 5.849 1.00 82.00 101 VAL A O 1
ATOM 808 N N . TYR A 1 102 ? 4.090 19.419 5.394 1.00 78.62 102 TYR A N 1
ATOM 809 C CA . TYR A 1 102 ? 3.456 18.803 6.559 1.00 78.62 102 TYR A CA 1
ATOM 810 C C . TYR A 1 102 ? 4.443 18.303 7.617 1.00 78.62 102 TYR A C 1
ATOM 812 O O . TYR A 1 102 ? 4.008 17.884 8.690 1.00 78.62 102 TYR A O 1
ATOM 820 N N . GLY A 1 103 ? 5.747 18.364 7.347 1.00 80.94 103 GLY A N 1
ATOM 821 C CA . GLY A 1 103 ? 6.783 17.884 8.253 1.00 80.94 103 GLY A CA 1
ATOM 822 C C . GLY A 1 103 ? 6.841 16.351 8.345 1.00 80.94 103 GLY A C 1
ATOM 823 O O . GLY A 1 103 ? 6.421 15.659 7.416 1.00 80.94 103 GLY A O 1
ATOM 824 N N . PRO A 1 104 ? 7.378 15.801 9.451 1.00 76.44 104 PRO A N 1
ATOM 825 C CA . PRO A 1 104 ? 7.635 14.365 9.600 1.00 76.44 104 PRO A CA 1
ATOM 826 C C . PRO A 1 104 ? 6.370 13.509 9.797 1.00 76.44 104 PRO A C 1
ATOM 828 O O . PRO A 1 104 ? 6.462 12.288 9.812 1.00 76.44 104 PRO A O 1
ATOM 831 N N . ASP A 1 105 ? 5.184 14.114 9.916 1.00 80.31 105 ASP A N 1
ATOM 832 C CA . ASP A 1 105 ? 3.922 13.385 10.124 1.00 80.31 105 ASP A CA 1
ATOM 833 C C . ASP A 1 105 ? 3.423 12.641 8.868 1.00 80.31 105 ASP A C 1
ATOM 835 O O . ASP A 1 105 ? 2.407 11.946 8.915 1.00 80.31 105 ASP A O 1
ATOM 839 N N . VAL A 1 106 ? 4.107 12.794 7.732 1.00 83.56 106 VAL A N 1
ATOM 840 C CA . VAL A 1 106 ? 3.774 12.131 6.463 1.00 83.56 106 VAL A CA 1
ATOM 841 C C . VAL A 1 106 ? 3.991 10.623 6.577 1.00 83.56 106 VAL A C 1
ATOM 843 O O . VAL A 1 106 ? 5.006 10.181 7.109 1.00 83.56 106 VAL A O 1
ATOM 846 N N . ALA A 1 107 ? 3.053 9.846 6.040 1.00 85.88 107 ALA A N 1
ATOM 847 C CA . ALA A 1 107 ? 3.107 8.386 5.974 1.00 85.88 107 ALA A CA 1
ATOM 848 C C . ALA A 1 107 ? 2.989 7.906 4.522 1.00 85.88 107 ALA A C 1
ATOM 850 O O . ALA A 1 107 ? 2.781 8.722 3.624 1.00 85.88 107 ALA A O 1
ATOM 851 N N . ILE A 1 108 ? 3.132 6.600 4.283 1.00 86.00 108 ILE A N 1
ATOM 852 C CA . ILE A 1 108 ? 2.807 5.986 2.988 1.00 86.00 108 ILE A CA 1
ATOM 853 C C . ILE A 1 108 ? 2.251 4.566 3.137 1.00 86.00 108 ILE A C 1
ATOM 855 O O . ILE A 1 108 ? 2.825 3.739 3.849 1.00 86.00 108 ILE A O 1
ATOM 859 N N . GLU A 1 109 ? 1.192 4.263 2.392 1.00 90.06 109 GLU A N 1
ATOM 860 C CA . GLU A 1 109 ? 0.629 2.928 2.220 1.00 90.06 109 GLU A CA 1
ATOM 861 C C . GLU A 1 109 ? 1.055 2.322 0.877 1.00 90.06 109 GLU A C 1
ATOM 863 O O . GLU A 1 109 ? 0.914 2.928 -0.189 1.00 90.06 109 GLU A O 1
ATOM 868 N N . LEU A 1 110 ? 1.558 1.087 0.922 1.00 91.00 110 LEU A N 1
ATOM 869 C CA . LEU A 1 110 ? 2.061 0.343 -0.230 1.00 91.00 110 LEU A CA 1
ATOM 870 C C . LEU A 1 110 ? 1.388 -1.029 -0.314 1.00 91.00 110 LEU A C 1
ATOM 872 O O . LEU A 1 110 ? 1.207 -1.707 0.696 1.00 91.00 110 LEU A O 1
ATOM 876 N N . ASN A 1 111 ? 1.090 -1.481 -1.535 1.00 92.81 111 ASN A N 1
ATOM 877 C CA . ASN A 1 111 ? 0.617 -2.843 -1.801 1.00 92.81 111 ASN A CA 1
ATOM 878 C C . ASN A 1 111 ? 1.561 -3.554 -2.784 1.00 92.81 111 ASN A C 1
ATOM 880 O O . ASN A 1 111 ? 1.256 -3.613 -3.974 1.00 92.81 111 ASN A O 1
ATOM 884 N N . PRO A 1 112 ? 2.686 -4.116 -2.305 1.00 94.06 112 PRO A N 1
ATOM 885 C CA . PRO A 1 112 ? 3.639 -4.814 -3.164 1.00 94.06 112 PRO A CA 1
ATOM 886 C C . PRO A 1 112 ? 3.080 -6.095 -3.789 1.00 94.06 112 PRO A C 1
ATOM 888 O O . PRO A 1 112 ? 3.607 -6.574 -4.786 1.00 94.06 112 PRO A O 1
ATOM 891 N N . ALA A 1 113 ? 2.043 -6.689 -3.193 1.00 92.81 113 ALA A N 1
ATOM 892 C CA . ALA A 1 113 ? 1.420 -7.891 -3.735 1.00 92.81 113 ALA A CA 1
ATOM 893 C C . ALA A 1 113 ? 0.545 -7.594 -4.963 1.00 92.81 113 ALA A C 1
ATOM 895 O O . ALA A 1 113 ? 0.299 -8.503 -5.750 1.00 92.81 113 ALA A O 1
ATOM 896 N N . GLY A 1 114 ? 0.085 -6.353 -5.148 1.00 92.38 114 GLY A N 1
ATOM 897 C CA . GLY A 1 114 ? -0.775 -5.984 -6.271 1.00 92.38 114 GLY A CA 1
ATOM 898 C C . GLY A 1 114 ? -2.167 -6.624 -6.193 1.00 92.38 114 GLY A C 1
ATOM 899 O O . GLY A 1 114 ? -2.783 -6.681 -5.125 1.00 92.38 114 GLY A O 1
ATOM 900 N N . GLY A 1 115 ? -2.674 -7.060 -7.346 1.00 92.44 115 GLY A N 1
ATOM 901 C CA . GLY A 1 115 ? -4.010 -7.618 -7.558 1.00 92.44 115 GLY A CA 1
ATOM 902 C C . GLY A 1 115 ? -5.023 -6.550 -7.955 1.00 92.44 115 GLY A C 1
ATOM 903 O O . GLY A 1 115 ? -5.573 -6.584 -9.054 1.00 92.44 115 GLY A O 1
ATOM 904 N N . ASN A 1 116 ? -5.250 -5.573 -7.076 1.00 87.88 116 ASN A N 1
ATOM 905 C CA . ASN A 1 116 ? -6.324 -4.607 -7.288 1.00 87.88 116 ASN A CA 1
ATOM 906 C C . ASN A 1 116 ? -5.996 -3.662 -8.449 1.00 87.88 116 ASN A C 1
ATOM 908 O O . ASN A 1 116 ? -4.880 -3.141 -8.509 1.00 87.88 116 ASN A O 1
ATOM 912 N N . ASN A 1 117 ? -6.989 -3.382 -9.302 1.00 88.44 117 ASN A N 1
ATOM 913 C CA . ASN A 1 117 ? -6.844 -2.543 -10.498 1.00 88.44 117 ASN A CA 1
ATOM 914 C C . ASN A 1 117 ? -5.705 -3.015 -11.426 1.00 88.44 117 ASN A C 1
ATOM 916 O O . ASN A 1 117 ? -4.920 -2.199 -11.903 1.00 88.44 117 ASN A O 1
ATOM 920 N N . ASP A 1 118 ? -5.606 -4.330 -11.643 1.00 89.06 118 ASP A N 1
ATOM 921 C CA . ASP A 1 118 ? -4.661 -4.981 -12.562 1.00 89.06 118 ASP A CA 1
ATOM 922 C C . ASP A 1 118 ? -3.170 -4.730 -12.274 1.00 89.06 118 ASP A C 1
ATOM 924 O O . ASP A 1 118 ? -2.337 -4.790 -13.175 1.00 89.06 118 ASP A O 1
ATOM 928 N N . MET A 1 119 ? -2.815 -4.469 -11.013 1.00 91.50 119 MET A N 1
ATOM 929 C CA . MET A 1 119 ? -1.412 -4.336 -10.603 1.00 91.50 119 MET A CA 1
ATOM 930 C C . MET A 1 119 ? -0.765 -5.699 -10.347 1.00 91.50 119 MET A C 1
ATOM 932 O O . MET A 1 119 ? -1.391 -6.600 -9.780 1.00 91.50 119 MET A O 1
ATOM 936 N N . GLY A 1 120 ? 0.521 -5.814 -10.656 1.00 92.62 120 GLY A N 1
ATOM 937 C CA . GLY A 1 120 ? 1.351 -6.968 -10.345 1.00 92.62 120 GLY A CA 1
ATOM 938 C C . GLY A 1 120 ? 2.487 -7.153 -11.344 1.00 92.62 120 GLY A C 1
ATOM 939 O O . GLY A 1 120 ? 2.267 -7.312 -12.540 1.00 92.62 120 GLY A O 1
ATOM 940 N N . MET A 1 121 ? 3.719 -7.211 -10.840 1.00 95.12 121 MET A N 1
ATOM 941 C CA . MET A 1 121 ? 4.937 -7.415 -11.630 1.00 95.12 121 MET A CA 1
ATOM 942 C C . MET A 1 121 ? 5.517 -8.825 -11.422 1.00 95.12 121 MET A C 1
ATOM 944 O O . MET A 1 121 ? 5.133 -9.545 -10.491 1.00 95.12 121 MET A O 1
ATOM 948 N N . PRO A 1 122 ? 6.483 -9.264 -12.249 1.00 96.06 122 PRO A N 1
ATOM 949 C CA . PRO A 1 122 ? 7.291 -10.434 -11.927 1.00 96.06 122 PRO A CA 1
ATOM 950 C C . PRO A 1 122 ? 7.917 -10.323 -10.528 1.00 96.06 122 PRO A C 1
ATOM 952 O O . PRO A 1 122 ? 8.423 -9.269 -10.153 1.00 96.06 122 PRO A O 1
ATOM 955 N N . LEU A 1 123 ? 7.940 -11.429 -9.773 1.00 96.88 123 LEU A N 1
ATOM 956 C CA . LEU A 1 123 ? 8.335 -11.435 -8.356 1.00 96.88 123 LEU A CA 1
ATOM 957 C C . LEU A 1 123 ? 9.660 -10.720 -8.077 1.00 96.88 123 LEU A C 1
ATOM 959 O O . LEU A 1 123 ? 9.743 -9.924 -7.147 1.00 96.88 123 LEU A O 1
ATOM 963 N N . GLN A 1 124 ? 10.692 -10.996 -8.874 1.00 97.75 124 GLN A N 1
ATOM 964 C CA . GLN A 1 124 ? 12.003 -10.391 -8.658 1.00 97.75 124 GLN A CA 1
ATOM 965 C C . GLN A 1 124 ? 11.964 -8.867 -8.850 1.00 97.75 124 GLN A C 1
ATOM 967 O O . GLN A 1 124 ? 12.518 -8.137 -8.035 1.00 97.75 124 GLN A O 1
ATOM 972 N N . GLU A 1 125 ? 11.245 -8.386 -9.866 1.00 97.12 125 GLU A N 1
ATOM 973 C CA . GLU A 1 125 ? 11.088 -6.955 -10.136 1.00 97.12 125 GLU A CA 1
ATOM 974 C C . GLU A 1 125 ? 10.281 -6.251 -9.035 1.00 97.12 125 GLU A C 1
ATOM 976 O O . GLU A 1 125 ? 10.667 -5.168 -8.589 1.00 97.12 125 GLU A O 1
ATOM 981 N N . THR A 1 126 ? 9.222 -6.894 -8.525 1.00 97.25 126 THR A N 1
ATOM 982 C CA . THR A 1 126 ? 8.477 -6.425 -7.347 1.00 97.25 126 THR A CA 1
ATOM 983 C C . THR A 1 126 ? 9.400 -6.277 -6.141 1.00 97.25 126 THR A C 1
ATOM 985 O O . THR A 1 126 ? 9.464 -5.209 -5.529 1.00 97.25 126 THR A O 1
ATOM 988 N N . LEU A 1 127 ? 10.153 -7.329 -5.809 1.00 97.81 127 LEU A N 1
ATOM 989 C CA . LEU A 1 127 ? 11.065 -7.308 -4.670 1.00 97.81 127 LEU A CA 1
ATOM 990 C C . LEU A 1 127 ? 12.097 -6.189 -4.818 1.00 97.81 127 LEU A C 1
ATOM 992 O O . LEU A 1 127 ? 12.305 -5.432 -3.873 1.00 97.81 127 LEU A O 1
ATOM 996 N N . ASP A 1 128 ? 12.719 -6.052 -5.986 1.00 97.94 128 ASP A N 1
ATOM 997 C CA . ASP A 1 128 ? 13.760 -5.050 -6.210 1.00 97.94 128 ASP A CA 1
ATOM 998 C C . ASP A 1 128 ? 13.206 -3.622 -6.135 1.00 97.94 128 ASP A C 1
ATOM 1000 O O . ASP A 1 128 ? 13.794 -2.774 -5.453 1.00 97.94 128 ASP A O 1
ATOM 1004 N N . THR A 1 129 ? 12.035 -3.379 -6.731 1.00 97.38 129 THR A N 1
ATOM 1005 C CA . THR A 1 129 ? 11.373 -2.066 -6.735 1.00 97.38 129 THR A CA 1
ATOM 1006 C C . THR A 1 129 ? 10.973 -1.622 -5.334 1.00 97.38 129 THR A C 1
ATOM 1008 O O . THR A 1 129 ? 11.368 -0.544 -4.879 1.00 97.38 129 THR A O 1
ATOM 1011 N N . PHE A 1 130 ? 10.240 -2.461 -4.599 1.00 96.88 130 PHE A N 1
ATOM 1012 C CA . PHE A 1 130 ? 9.756 -2.090 -3.271 1.00 96.88 130 PHE A CA 1
ATOM 1013 C C . PHE A 1 130 ? 10.883 -2.075 -2.229 1.00 96.88 130 PHE A C 1
ATOM 1015 O O . PHE A 1 130 ? 10.905 -1.189 -1.377 1.00 96.88 130 PHE A O 1
ATOM 1022 N N . ARG A 1 131 ? 11.891 -2.958 -2.320 1.00 97.06 131 ARG A N 1
ATOM 1023 C CA . ARG A 1 131 ? 13.077 -2.880 -1.441 1.00 97.06 131 ARG A CA 1
ATOM 1024 C C . ARG A 1 131 ? 13.886 -1.612 -1.689 1.00 97.06 131 ARG A C 1
ATOM 1026 O O . ARG A 1 131 ? 14.384 -1.023 -0.730 1.00 97.06 131 ARG A O 1
ATOM 1033 N N . TYR A 1 132 ? 14.041 -1.193 -2.947 1.00 97.50 132 TYR A N 1
ATOM 1034 C CA . TYR A 1 132 ? 14.673 0.087 -3.261 1.00 97.50 132 TYR A CA 1
ATOM 1035 C C . TYR A 1 132 ? 13.880 1.251 -2.666 1.00 97.50 132 TYR A C 1
ATOM 1037 O O . TYR A 1 132 ? 14.455 2.050 -1.925 1.00 97.50 132 TYR A O 1
ATOM 1045 N N . LEU A 1 133 ? 12.567 1.296 -2.911 1.00 96.31 133 LEU A N 1
ATOM 1046 C CA . LEU A 1 133 ? 11.697 2.343 -2.383 1.00 96.31 133 LEU A CA 1
ATOM 1047 C C . LEU A 1 133 ? 11.809 2.451 -0.857 1.00 96.31 133 LEU A C 1
ATOM 1049 O O . LEU A 1 133 ? 12.031 3.545 -0.350 1.00 96.31 133 LEU A O 1
ATOM 1053 N N . LEU A 1 134 ? 11.727 1.336 -0.127 1.00 94.75 134 LEU A N 1
ATOM 1054 C CA . LEU A 1 134 ? 11.798 1.338 1.338 1.00 94.75 134 LEU A CA 1
ATOM 1055 C C . LEU A 1 134 ? 13.147 1.843 1.870 1.00 94.75 134 LEU A C 1
ATOM 1057 O O . LEU A 1 134 ? 13.178 2.627 2.820 1.00 94.75 134 LEU A O 1
ATOM 1061 N N . ARG A 1 135 ? 14.265 1.485 1.220 1.00 94.69 135 ARG A N 1
ATOM 1062 C CA . ARG A 1 135 ? 15.588 2.035 1.575 1.00 94.69 135 ARG A CA 1
ATOM 1063 C C . ARG A 1 135 ? 15.645 3.553 1.428 1.00 94.69 135 ARG A C 1
ATOM 1065 O O . ARG A 1 135 ? 16.267 4.217 2.256 1.00 94.69 135 ARG A O 1
AT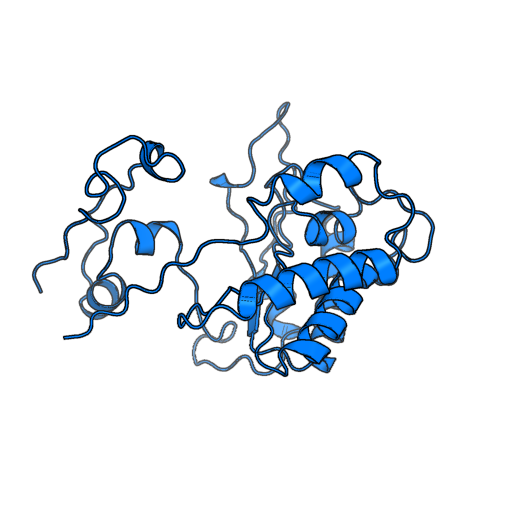OM 1072 N N . GLU A 1 136 ? 15.027 4.099 0.386 1.00 94.69 136 GLU A N 1
ATOM 1073 C CA . GLU A 1 136 ? 14.980 5.546 0.162 1.00 94.69 136 GLU A CA 1
ATOM 1074 C C . GLU A 1 136 ? 13.988 6.241 1.104 1.00 94.69 136 GLU A C 1
ATOM 1076 O O . GLU A 1 136 ? 14.309 7.286 1.669 1.00 94.69 136 GLU A O 1
ATOM 1081 N N . VAL A 1 137 ? 12.824 5.634 1.346 1.00 90.81 137 VAL A N 1
ATOM 1082 C CA . VAL A 1 137 ? 11.790 6.139 2.260 1.00 90.81 137 VAL A CA 1
ATOM 1083 C C . VAL A 1 137 ? 12.308 6.262 3.695 1.00 90.81 137 VAL A C 1
ATOM 1085 O O . VAL A 1 137 ? 12.037 7.271 4.345 1.00 90.81 137 VAL A O 1
ATOM 1088 N N . ASN A 1 138 ? 13.131 5.324 4.176 1.00 90.00 138 ASN A N 1
ATOM 1089 C CA . ASN A 1 138 ? 13.732 5.416 5.515 1.00 90.00 138 ASN A CA 1
ATOM 1090 C C . ASN A 1 138 ? 14.560 6.695 5.719 1.00 90.00 138 ASN A C 1
ATOM 1092 O O . ASN A 1 138 ? 14.639 7.225 6.827 1.00 90.00 138 ASN A O 1
ATOM 1096 N N . LYS A 1 139 ? 15.166 7.232 4.653 1.00 92.38 139 LYS A N 1
ATOM 1097 C CA . LYS A 1 139 ? 15.952 8.476 4.722 1.00 92.38 139 LYS A CA 1
ATOM 1098 C C . LYS A 1 139 ? 15.063 9.700 4.945 1.00 92.38 139 LYS A C 1
ATOM 1100 O O . LYS A 1 139 ? 15.557 10.726 5.407 1.00 92.38 139 LYS A O 1
ATOM 1105 N N . LEU A 1 140 ? 13.774 9.593 4.620 1.00 89.00 140 LEU A N 1
ATOM 1106 C CA . LEU A 1 140 ? 12.790 10.667 4.730 1.00 89.00 140 LEU A CA 1
ATOM 1107 C C . LEU A 1 140 ? 12.161 10.771 6.127 1.00 89.00 140 LEU A C 1
ATOM 1109 O O . LEU A 1 140 ? 11.519 11.779 6.403 1.00 89.00 140 LEU A O 1
ATOM 1113 N N . ARG A 1 141 ? 12.377 9.777 7.007 1.00 87.88 141 ARG A N 1
ATOM 1114 C CA . ARG A 1 141 ? 11.841 9.730 8.384 1.00 87.88 141 ARG A CA 1
ATOM 1115 C C . ARG A 1 141 ? 10.327 9.974 8.438 1.00 87.88 141 ARG A C 1
ATOM 1117 O O . ARG A 1 141 ? 9.863 10.880 9.126 1.00 87.88 141 ARG A O 1
ATOM 1124 N N . LEU A 1 142 ? 9.587 9.172 7.674 1.00 85.94 142 LEU A N 1
ATOM 1125 C CA . LEU A 1 142 ? 8.123 9.160 7.708 1.00 85.94 142 LEU A CA 1
ATOM 1126 C C . LEU A 1 142 ? 7.600 8.733 9.086 1.00 85.94 142 LEU A C 1
ATOM 1128 O O . LEU A 1 142 ? 8.294 8.039 9.829 1.00 85.94 142 LEU A O 1
ATOM 1132 N N . SER A 1 143 ? 6.354 9.092 9.389 1.00 87.81 143 SER A N 1
ATOM 1133 C CA . SER A 1 143 ? 5.679 8.687 10.625 1.00 87.81 143 SER A CA 1
ATOM 1134 C C . SER A 1 143 ? 5.403 7.182 10.666 1.00 87.81 143 SER A C 1
ATOM 1136 O O . SER A 1 143 ? 5.621 6.547 11.696 1.00 87.81 143 SER A O 1
ATOM 1138 N N . TYR A 1 144 ? 4.964 6.597 9.548 1.00 85.31 144 TYR A N 1
ATOM 1139 C CA . TYR A 1 144 ? 4.877 5.150 9.357 1.00 85.31 144 TYR A CA 1
ATOM 1140 C C . TYR A 1 144 ? 4.867 4.762 7.874 1.00 85.31 144 TYR A C 1
ATOM 1142 O O . TYR A 1 144 ? 4.588 5.573 6.988 1.00 85.31 144 TYR A O 1
ATOM 1150 N N . VAL A 1 145 ? 5.140 3.481 7.622 1.00 88.69 145 VAL A N 1
ATOM 1151 C CA . VAL A 1 145 ? 4.894 2.813 6.341 1.00 88.69 145 VAL A CA 1
ATOM 1152 C C . VAL A 1 145 ? 3.887 1.694 6.580 1.00 88.69 145 VAL A C 1
ATOM 1154 O O . VAL A 1 145 ? 4.122 0.818 7.414 1.00 88.69 145 VAL A O 1
ATOM 1157 N N . ALA A 1 146 ? 2.770 1.716 5.860 1.00 88.88 146 ALA A N 1
ATOM 1158 C CA . ALA A 1 146 ? 1.765 0.663 5.895 1.00 88.88 146 ALA A CA 1
ATOM 1159 C C . ALA A 1 146 ? 1.963 -0.291 4.710 1.00 88.88 146 ALA A C 1
ATOM 1161 O O . ALA A 1 146 ? 2.085 0.137 3.564 1.00 88.88 146 ALA A O 1
ATOM 1162 N N . LEU A 1 147 ? 2.001 -1.596 4.989 1.00 89.88 147 LEU A N 1
ATOM 1163 C CA . LEU A 1 147 ? 2.142 -2.636 3.972 1.00 89.88 147 LEU A CA 1
ATOM 1164 C C . LEU A 1 147 ? 0.870 -3.476 3.895 1.00 89.88 147 LEU A C 1
ATOM 1166 O O . LEU A 1 147 ? 0.488 -4.141 4.863 1.00 89.88 147 LEU A O 1
ATOM 1170 N N . VAL A 1 148 ? 0.247 -3.487 2.721 1.00 88.75 148 VAL A N 1
ATOM 1171 C CA . VAL A 1 148 ? -0.916 -4.323 2.424 1.00 88.75 148 VAL A CA 1
ATOM 1172 C C . VAL A 1 148 ? -0.444 -5.738 2.103 1.00 88.75 148 VAL A C 1
ATOM 1174 O O . VAL A 1 148 ? 0.406 -5.950 1.237 1.00 88.75 148 VAL A O 1
ATOM 1177 N N . ARG A 1 149 ? -0.995 -6.726 2.813 1.00 88.81 149 ARG A N 1
ATOM 1178 C CA . ARG A 1 149 ? -0.763 -8.149 2.527 1.00 88.81 149 ARG A CA 1
ATOM 1179 C C . ARG A 1 149 ? -1.605 -8.596 1.336 1.00 88.81 149 ARG A C 1
ATOM 1181 O O . ARG A 1 149 ? -2.682 -8.053 1.101 1.00 88.81 149 ARG A O 1
ATOM 1188 N N . TYR A 1 150 ? -1.153 -9.646 0.652 1.00 91.69 150 TYR A N 1
ATOM 1189 C CA . TYR A 1 150 ? -1.964 -10.292 -0.376 1.00 91.69 150 TYR A CA 1
ATOM 1190 C C . TYR A 1 150 ? -3.342 -10.688 0.175 1.00 91.69 150 TYR A C 1
ATOM 1192 O O . TYR A 1 150 ? -3.450 -11.278 1.252 1.00 91.69 150 TYR A O 1
ATOM 1200 N N . SER A 1 151 ? -4.382 -10.389 -0.598 1.00 88.38 151 SER A N 1
ATOM 1201 C CA . SER A 1 151 ? -5.753 -10.799 -0.332 1.00 88.38 151 SER A CA 1
ATOM 1202 C C . SER A 1 151 ? -6.372 -11.313 -1.630 1.00 88.38 151 SER A C 1
ATOM 1204 O O . SER A 1 151 ? -6.450 -10.547 -2.591 1.00 88.38 151 SER A O 1
ATOM 1206 N N . PRO A 1 152 ? -6.876 -12.561 -1.671 1.00 90.00 152 PRO A N 1
ATOM 1207 C CA . PRO A 1 152 ? -7.594 -13.079 -2.834 1.00 90.00 152 PRO A CA 1
ATOM 1208 C C . PRO A 1 152 ? -8.810 -12.235 -3.229 1.00 90.00 152 PRO A C 1
ATOM 1210 O O . PRO A 1 152 ? -9.195 -12.234 -4.391 1.00 90.00 152 PRO A O 1
ATOM 1213 N N . TRP A 1 153 ? -9.408 -11.515 -2.274 1.00 85.25 153 TRP A N 1
ATOM 1214 C CA . TRP A 1 153 ? -10.548 -10.631 -2.523 1.00 85.25 153 TRP A CA 1
ATOM 1215 C C . TRP A 1 153 ? -10.172 -9.399 -3.359 1.00 85.25 153 TRP A C 1
ATOM 1217 O O . TRP A 1 153 ? -11.000 -8.888 -4.102 1.00 85.25 153 TRP A O 1
ATOM 1227 N N . LEU A 1 154 ? -8.919 -8.946 -3.257 1.00 84.50 154 LEU A N 1
ATOM 1228 C CA . LEU A 1 154 ? -8.381 -7.817 -4.021 1.00 84.50 154 LEU A CA 1
ATOM 1229 C C . LEU A 1 154 ? -7.739 -8.245 -5.347 1.00 84.50 154 LEU A C 1
ATOM 1231 O O . LEU A 1 154 ? -7.205 -7.403 -6.052 1.00 84.50 154 LEU A O 1
ATOM 1235 N N . ASP A 1 155 ? -7.749 -9.534 -5.677 1.00 91.81 155 ASP A N 1
ATOM 1236 C CA . ASP A 1 155 ? -7.064 -10.102 -6.840 1.00 91.81 155 ASP A CA 1
ATOM 1237 C C . ASP A 1 155 ? -8.062 -10.932 -7.658 1.00 91.81 155 ASP A C 1
ATOM 1239 O O . ASP A 1 155 ? -8.024 -12.176 -7.616 1.00 91.81 155 ASP A O 1
ATOM 1243 N N . PRO A 1 156 ? -9.016 -10.242 -8.319 1.00 87.50 156 PRO A N 1
ATOM 1244 C CA . PRO A 1 156 ? -9.996 -10.894 -9.166 1.00 87.50 156 PRO A CA 1
ATOM 1245 C C . PRO A 1 156 ? -9.288 -11.630 -10.301 1.00 87.50 156 PRO A C 1
ATOM 1247 O O . PRO A 1 156 ? -8.274 -11.189 -10.838 1.00 87.50 156 PRO A O 1
ATOM 1250 N N . GLU A 1 157 ? -9.839 -12.781 -10.658 1.00 89.69 157 GLU A N 1
ATOM 1251 C CA . GLU A 1 157 ? -9.331 -13.571 -11.767 1.00 89.69 157 GLU A CA 1
ATOM 1252 C C . GLU A 1 157 ? -9.935 -13.064 -13.078 1.00 89.69 157 GLU A C 1
ATOM 1254 O O . GLU A 1 157 ? -11.156 -12.958 -13.206 1.00 89.69 157 GLU A O 1
ATOM 1259 N N . TYR A 1 158 ? -9.076 -12.774 -14.052 1.00 83.00 158 TYR A N 1
ATOM 1260 C CA . TYR A 1 158 ? -9.466 -12.397 -15.405 1.00 83.00 158 TYR A CA 1
ATOM 1261 C C . TYR A 1 158 ? -8.874 -13.406 -16.390 1.00 83.00 158 TYR A C 1
ATOM 1263 O O . TYR A 1 158 ? -7.671 -13.664 -16.367 1.00 83.00 158 TYR A O 1
ATOM 1271 N N . ASP A 1 159 ? -9.718 -14.018 -17.223 1.00 88.00 159 ASP A N 1
ATOM 1272 C CA . ASP A 1 159 ? -9.329 -15.062 -18.186 1.00 88.00 159 ASP A CA 1
ATOM 1273 C C . ASP A 1 159 ? -8.489 -16.202 -17.575 1.00 88.00 159 ASP A C 1
ATOM 1275 O O . ASP A 1 159 ? -7.508 -16.673 -18.153 1.00 88.00 159 ASP A O 1
ATOM 1279 N N . GLY A 1 160 ? -8.856 -16.653 -16.371 1.00 88.75 160 GLY A N 1
ATOM 1280 C CA . GLY A 1 160 ? -8.139 -17.728 -15.679 1.00 88.75 160 GLY A CA 1
ATOM 1281 C C . GLY A 1 160 ? -6.812 -17.297 -15.049 1.00 88.75 160 GLY A C 1
ATOM 1282 O O . GLY A 1 160 ? -6.031 -18.147 -14.618 1.00 88.75 160 GLY A O 1
ATOM 1283 N N . LYS A 1 161 ? -6.517 -15.991 -15.019 1.00 88.75 161 LYS A N 1
ATOM 1284 C CA . LYS A 1 161 ? -5.258 -15.445 -14.518 1.00 88.75 161 LYS A CA 1
ATOM 1285 C C . LYS A 1 161 ? -5.488 -14.374 -13.450 1.00 88.75 161 LYS A C 1
ATOM 1287 O O . LYS A 1 161 ? -6.264 -13.439 -13.619 1.00 88.75 161 LYS A O 1
ATOM 1292 N N . LYS A 1 162 ? -4.732 -14.501 -12.363 1.00 92.56 162 LYS A N 1
ATOM 1293 C CA . LYS A 1 162 ? -4.558 -13.484 -11.321 1.00 92.56 162 LYS A CA 1
ATOM 1294 C C . LYS A 1 162 ? -3.413 -12.541 -11.680 1.00 92.56 162 LYS A C 1
ATOM 1296 O O . LYS A 1 162 ? -2.427 -12.981 -12.280 1.00 92.56 162 LYS A O 1
ATOM 1301 N N . GLN A 1 163 ? -3.533 -11.272 -11.304 1.00 92.12 163 GLN A N 1
ATOM 1302 C CA . GLN A 1 163 ? -2.486 -10.281 -11.575 1.00 92.12 163 GLN A CA 1
ATOM 1303 C C . GLN A 1 163 ? -1.494 -10.179 -10.421 1.00 92.12 163 GLN A C 1
ATOM 1305 O O . GLN A 1 163 ? -0.314 -9.937 -10.658 1.00 92.12 163 GLN A O 1
ATOM 1310 N N . ALA A 1 164 ? -1.941 -10.432 -9.188 1.00 94.25 164 ALA A N 1
ATOM 1311 C CA . ALA A 1 164 ? -1.110 -10.261 -8.008 1.00 94.25 164 ALA A CA 1
ATOM 1312 C C . ALA A 1 164 ? 0.195 -11.071 -8.044 1.00 94.25 164 ALA A C 1
ATOM 1314 O O . ALA A 1 164 ? 0.236 -12.267 -8.350 1.00 94.25 164 ALA A O 1
ATOM 1315 N N . THR A 1 165 ? 1.260 -10.433 -7.574 1.00 95.38 165 THR A N 1
ATOM 1316 C CA . THR A 1 165 ? 2.522 -11.078 -7.238 1.00 95.38 165 THR A CA 1
ATOM 1317 C C . THR A 1 165 ? 2.400 -11.693 -5.844 1.00 95.38 165 THR A C 1
ATOM 1319 O O . THR A 1 165 ? 2.688 -11.044 -4.840 1.00 95.38 165 THR A O 1
ATOM 1322 N N . GLN A 1 166 ? 1.971 -12.949 -5.732 1.00 94.44 166 GLN A N 1
ATOM 1323 C CA . GLN A 1 166 ? 1.813 -13.584 -4.416 1.00 94.44 166 GLN A CA 1
ATOM 1324 C C . GLN A 1 166 ? 3.167 -13.864 -3.743 1.00 94.44 166 GLN A C 1
ATOM 1326 O O . GLN A 1 166 ? 4.001 -14.594 -4.274 1.00 94.44 166 GLN A O 1
ATOM 1331 N N . HIS A 1 167 ? 3.373 -13.291 -2.557 1.00 95.50 167 HIS A N 1
ATOM 1332 C CA . HIS A 1 167 ? 4.529 -13.525 -1.686 1.00 95.50 167 HIS A CA 1
ATOM 1333 C C . HIS A 1 167 ? 4.205 -13.098 -0.246 1.00 95.50 167 HIS A C 1
ATOM 1335 O O . HIS A 1 167 ? 3.218 -12.399 0.001 1.00 95.50 167 HIS A O 1
ATOM 1341 N N . ASP A 1 168 ? 5.038 -13.498 0.718 1.00 94.12 168 ASP A N 1
ATOM 1342 C CA . ASP A 1 168 ? 4.936 -12.985 2.086 1.00 94.12 168 ASP A CA 1
ATOM 1343 C C . ASP A 1 168 ? 5.480 -11.551 2.139 1.00 94.12 168 ASP A C 1
ATOM 1345 O O . ASP A 1 168 ? 6.692 -11.319 2.171 1.00 94.12 168 ASP A O 1
ATOM 1349 N N . VAL A 1 169 ? 4.560 -10.586 2.115 1.00 91.81 169 VAL A N 1
ATOM 1350 C CA . VAL A 1 169 ? 4.860 -9.148 2.153 1.00 91.81 169 VAL A CA 1
ATOM 1351 C C . VAL A 1 169 ? 5.603 -8.774 3.437 1.00 91.81 169 VAL A C 1
ATOM 1353 O O . VAL A 1 169 ? 6.572 -8.024 3.397 1.00 91.81 169 VAL A O 1
ATOM 1356 N N . VAL A 1 170 ? 5.191 -9.303 4.589 1.00 87.69 170 VAL A N 1
ATOM 1357 C CA . VAL A 1 170 ? 5.816 -8.921 5.862 1.00 87.69 170 VAL A CA 1
ATOM 1358 C C . VAL A 1 170 ? 7.238 -9.462 5.916 1.00 87.69 170 VAL A C 1
ATOM 1360 O O . VAL A 1 170 ? 8.172 -8.706 6.168 1.00 87.69 170 VAL A O 1
ATOM 1363 N N . GLU A 1 171 ? 7.430 -10.737 5.584 1.00 89.94 171 GLU A N 1
ATOM 1364 C CA . GLU A 1 171 ? 8.770 -11.326 5.542 1.00 89.94 171 GLU A CA 1
ATOM 1365 C C . GLU A 1 171 ? 9.695 -10.612 4.551 1.00 89.94 171 GLU A C 1
ATOM 1367 O O . GLU A 1 171 ? 10.867 -10.375 4.838 1.00 89.94 171 GLU A O 1
ATOM 1372 N N . SER A 1 172 ? 9.166 -10.231 3.388 1.00 92.25 172 SER A N 1
ATOM 1373 C CA . SER A 1 172 ? 9.976 -9.670 2.305 1.00 92.25 172 SER A CA 1
ATOM 1374 C C . SER A 1 172 ? 10.457 -8.243 2.566 1.00 92.25 172 SER A C 1
ATOM 1376 O O . SER A 1 172 ? 11.492 -7.856 2.009 1.00 92.25 172 SER A O 1
ATOM 1378 N N . TYR A 1 173 ? 9.724 -7.468 3.377 1.00 91.00 173 TYR A N 1
ATOM 1379 C CA . TYR A 1 173 ? 9.918 -6.019 3.496 1.00 91.00 173 TYR A CA 1
ATOM 1380 C C . TYR A 1 173 ? 10.175 -5.510 4.914 1.00 91.00 173 TYR A C 1
ATOM 1382 O O . TYR A 1 173 ? 10.821 -4.472 5.043 1.00 91.00 173 TYR A O 1
ATOM 1390 N N . SER A 1 174 ? 9.767 -6.221 5.971 1.00 85.62 174 SER A N 1
ATOM 1391 C CA . SER A 1 174 ? 10.074 -5.811 7.351 1.00 85.62 174 SER A CA 1
ATOM 1392 C C . SER A 1 174 ? 11.571 -5.566 7.610 1.00 85.62 174 SER A C 1
ATOM 1394 O O . SER A 1 174 ? 11.876 -4.575 8.269 1.00 85.62 174 SER A O 1
ATOM 1396 N N . PRO A 1 175 ? 12.528 -6.345 7.050 1.00 87.62 175 PRO A N 1
ATOM 1397 C CA . PRO A 1 175 ? 13.962 -6.060 7.205 1.00 87.62 175 PRO A CA 1
ATOM 1398 C C . PRO A 1 175 ? 14.427 -4.719 6.612 1.00 87.62 175 PRO A C 1
ATOM 1400 O O . PRO A 1 175 ? 15.543 -4.282 6.881 1.00 87.62 175 PRO A O 1
ATOM 1403 N N . PHE A 1 176 ? 13.602 -4.087 5.773 1.00 87.62 176 PHE A N 1
ATOM 1404 C CA . PHE A 1 176 ? 13.894 -2.818 5.110 1.00 87.62 176 PHE A CA 1
ATOM 1405 C C . PHE A 1 176 ? 13.205 -1.628 5.777 1.00 87.62 176 PHE A C 1
ATOM 1407 O O . PHE A 1 176 ? 13.324 -0.527 5.253 1.00 87.62 176 PHE A O 1
ATOM 1414 N N . LEU A 1 177 ? 12.503 -1.809 6.896 1.00 83.12 177 LEU A N 1
ATOM 1415 C CA . LEU A 1 177 ? 11.882 -0.725 7.659 1.00 83.12 177 LEU A CA 1
ATOM 1416 C C . LEU A 1 177 ? 12.717 -0.429 8.910 1.00 83.12 177 LEU A C 1
ATOM 1418 O O . LEU A 1 177 ? 13.111 -1.340 9.636 1.00 83.12 177 LEU A O 1
ATOM 1422 N N . THR A 1 178 ? 13.014 0.848 9.158 1.00 70.19 178 THR A N 1
ATOM 1423 C CA . THR A 1 178 ? 13.638 1.279 10.419 1.00 70.19 178 THR A CA 1
ATOM 1424 C C . THR A 1 178 ? 12.604 1.288 11.541 1.00 70.19 178 THR A C 1
ATOM 1426 O O . THR A 1 178 ? 11.424 1.504 11.284 1.00 70.19 178 THR A O 1
ATOM 1429 N N . ASP A 1 179 ? 13.039 1.076 12.784 1.00 63.50 179 ASP A N 1
ATOM 1430 C CA . ASP A 1 179 ? 12.173 1.124 13.967 1.00 63.50 179 ASP A CA 1
ATOM 1431 C C . ASP A 1 179 ? 10.968 0.175 13.912 1.00 63.50 179 ASP A C 1
ATOM 1433 O O . ASP A 1 179 ? 9.864 0.580 14.246 1.00 63.50 179 ASP A O 1
ATOM 1437 N N . THR A 1 180 ? 11.1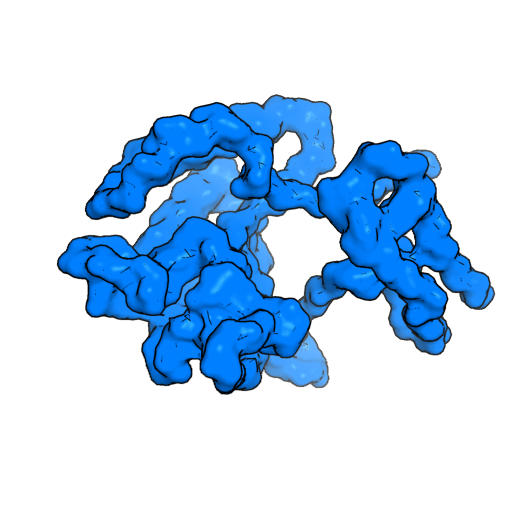43 -1.090 13.518 1.00 54.94 180 THR A N 1
ATOM 1438 C CA . THR A 1 180 ? 10.190 -2.165 13.853 1.00 54.94 180 THR A CA 1
ATOM 1439 C C . THR A 1 180 ? 10.451 -2.675 15.278 1.00 54.94 180 THR A C 1
ATOM 1441 O O . THR A 1 180 ? 11.397 -3.448 15.458 1.00 54.94 180 THR A O 1
ATOM 1444 N N . PRO A 1 181 ? 9.647 -2.331 16.307 1.00 47.44 181 PRO A N 1
ATOM 1445 C CA . PRO A 1 181 ? 9.748 -2.919 17.634 1.00 47.44 181 PRO A CA 1
ATOM 1446 C C . PRO A 1 181 ? 8.546 -3.838 17.891 1.00 47.44 181 PRO A C 1
ATOM 1448 O O . PRO A 1 181 ? 7.411 -3.382 17.837 1.00 47.44 181 PRO A O 1
ATOM 1451 N N . SER A 1 182 ? 8.757 -5.110 18.239 1.00 49.34 182 SER A N 1
ATOM 1452 C CA . SER A 1 182 ? 7.857 -5.838 19.159 1.00 49.34 182 SER A CA 1
ATOM 1453 C C . SER A 1 182 ? 8.268 -7.303 19.330 1.00 49.34 182 SER A C 1
ATOM 1455 O O . SER A 1 182 ? 8.857 -7.919 18.444 1.00 49.34 182 SER A O 1
ATOM 1457 N N . SER A 1 183 ? 7.861 -7.861 20.470 1.00 43.00 183 SER A N 1
ATOM 1458 C CA . SER A 1 183 ? 7.948 -9.243 20.959 1.00 43.00 183 SER A CA 1
ATOM 1459 C C . SER A 1 183 ? 7.424 -10.348 20.023 1.00 43.00 183 SER A C 1
ATOM 1461 O O . SER A 1 183 ? 7.562 -11.522 20.354 1.00 43.00 183 SER A O 1
ATOM 1463 N N . THR A 1 184 ? 6.849 -10.002 18.864 1.00 51.97 184 THR A N 1
ATOM 1464 C CA . THR A 1 184 ? 6.411 -10.935 17.800 1.00 51.97 184 THR A CA 1
ATOM 1465 C C . THR A 1 184 ? 7.236 -10.830 16.504 1.00 51.97 184 THR A C 1
ATOM 1467 O O . THR A 1 184 ? 7.109 -11.674 15.620 1.00 51.97 184 THR A O 1
ATOM 1470 N N . GLY A 1 185 ? 8.123 -9.830 16.404 1.00 57.09 185 GLY A N 1
ATOM 1471 C CA . GLY A 1 185 ? 9.300 -9.831 15.531 1.00 57.09 185 GLY A CA 1
ATOM 1472 C C . GLY A 1 185 ? 9.227 -9.119 14.174 1.00 57.09 185 GLY A C 1
ATOM 1473 O O . GLY A 1 185 ? 10.286 -8.977 13.571 1.00 57.09 185 GLY A O 1
ATOM 1474 N N . LYS A 1 186 ? 8.061 -8.685 13.652 1.00 69.94 186 LYS A N 1
ATOM 1475 C CA . LYS A 1 186 ? 7.993 -8.181 12.249 1.00 69.94 186 LYS A CA 1
ATOM 1476 C C . LYS A 1 186 ? 7.111 -6.954 11.954 1.00 69.94 186 LYS A C 1
ATOM 1478 O O . LYS A 1 186 ? 7.198 -6.432 10.846 1.00 69.94 186 LYS A O 1
ATOM 1483 N N . ALA A 1 187 ? 6.281 -6.474 12.884 1.00 74.75 187 ALA A N 1
ATOM 1484 C CA . ALA A 1 187 ? 5.462 -5.267 12.691 1.00 74.75 187 ALA A CA 1
ATOM 1485 C C . ALA A 1 187 ? 5.165 -4.557 14.023 1.00 74.75 187 ALA A C 1
ATOM 1487 O O . ALA A 1 187 ? 5.036 -5.213 15.057 1.00 74.75 187 ALA A O 1
ATOM 1488 N N . THR A 1 188 ? 5.022 -3.230 13.975 1.00 77.19 188 THR A N 1
ATOM 1489 C CA . THR A 1 188 ? 4.742 -2.363 15.141 1.00 77.19 188 THR A CA 1
ATOM 1490 C C . THR A 1 188 ? 3.245 -2.208 15.424 1.00 77.19 188 THR A C 1
ATOM 1492 O O . THR A 1 188 ? 2.845 -1.923 16.549 1.00 77.19 188 THR A O 1
ATOM 1495 N N . GLY A 1 189 ? 2.402 -2.400 14.407 1.00 80.38 189 GLY A N 1
ATOM 1496 C CA . GLY A 1 189 ? 0.951 -2.253 14.487 1.00 80.38 189 GLY A CA 1
ATOM 1497 C C . GLY A 1 189 ? 0.249 -2.936 13.315 1.00 80.38 189 GLY A C 1
ATOM 1498 O O . G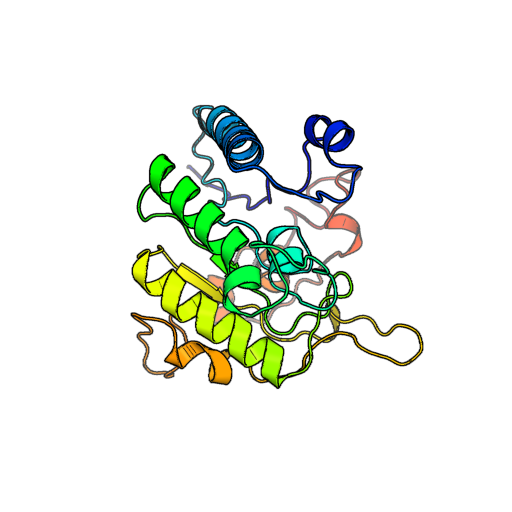LY A 1 189 ? 0.897 -3.403 12.377 1.00 80.38 189 GLY A O 1
ATOM 1499 N N . VAL A 1 190 ? -1.081 -3.017 13.385 1.00 81.38 190 VAL A N 1
ATOM 1500 C CA . VAL A 1 190 ? -1.934 -3.629 12.357 1.00 81.38 190 VAL A CA 1
ATOM 1501 C C . VAL A 1 190 ? -3.143 -2.730 12.120 1.00 81.38 190 VAL A C 1
ATOM 1503 O O . VAL A 1 190 ? -3.776 -2.283 13.074 1.00 81.38 190 VAL A O 1
ATOM 1506 N N . PHE A 1 191 ? -3.466 -2.490 10.850 1.00 81.88 191 PHE A N 1
ATOM 1507 C CA . PHE A 1 191 ? -4.667 -1.771 10.435 1.00 81.88 191 PHE A CA 1
ATOM 1508 C C . PHE A 1 191 ? -5.787 -2.763 10.112 1.00 81.88 191 PHE A C 1
ATOM 1510 O O . PHE A 1 191 ? -5.558 -3.775 9.446 1.00 81.88 191 PHE A O 1
ATOM 1517 N N . PHE A 1 192 ? -7.005 -2.464 10.562 1.00 82.44 192 PHE A N 1
ATOM 1518 C CA . PHE A 1 192 ? -8.197 -3.262 10.281 1.00 82.44 192 PHE A CA 1
ATOM 1519 C C . PHE A 1 192 ? -9.192 -2.429 9.472 1.00 82.44 192 PHE A C 1
ATOM 1521 O O . PHE A 1 192 ? -9.611 -1.370 9.925 1.00 82.44 192 PHE A O 1
ATOM 1528 N N . GLY A 1 193 ? -9.579 -2.920 8.291 1.00 83.38 193 GLY A N 1
ATOM 1529 C CA . GLY A 1 193 ? -10.630 -2.320 7.462 1.00 83.38 193 GLY A CA 1
ATOM 1530 C C . GLY A 1 193 ? -12.014 -2.857 7.834 1.00 83.38 193 GLY A C 1
ATOM 1531 O O . GLY A 1 193 ? -12.655 -2.364 8.758 1.00 83.38 193 GLY A O 1
ATOM 1532 N N . LEU A 1 194 ? -12.458 -3.917 7.144 1.00 85.44 194 LEU A N 1
ATOM 1533 C CA . LEU A 1 194 ? -13.789 -4.526 7.324 1.00 85.44 194 LEU A CA 1
ATOM 1534 C C . LEU A 1 194 ? -14.157 -4.836 8.787 1.00 85.44 194 LEU A C 1
ATOM 1536 O O . LEU A 1 194 ? -15.269 -4.486 9.184 1.00 85.44 194 LEU A O 1
ATOM 1540 N N . PRO A 1 195 ? -13.268 -5.429 9.616 1.00 87.94 195 PRO A N 1
ATOM 1541 C CA . PRO A 1 195 ? -13.600 -5.693 11.013 1.00 87.94 195 PRO A CA 1
ATOM 1542 C C . PRO A 1 195 ? -13.934 -4.424 11.794 1.00 87.94 195 PRO A C 1
ATOM 1544 O O . PRO A 1 195 ? -14.866 -4.450 12.587 1.00 87.94 195 PRO A O 1
ATOM 1547 N N . TRP A 1 196 ? -13.215 -3.324 11.547 1.00 88.69 196 TRP A N 1
ATOM 1548 C CA . TRP A 1 196 ? -13.445 -2.049 12.227 1.00 88.69 196 TRP A CA 1
ATOM 1549 C C . TRP A 1 196 ? -14.743 -1.389 11.763 1.00 88.69 196 TRP A C 1
ATOM 1551 O O . TRP A 1 196 ? -15.509 -0.905 12.589 1.00 88.69 196 TRP A O 1
ATOM 1561 N N . MET A 1 197 ? -15.029 -1.421 10.456 1.00 87.69 197 MET A N 1
ATOM 1562 C CA . MET A 1 197 ? -16.267 -0.846 9.914 1.00 87.69 197 MET A CA 1
ATOM 1563 C C . MET A 1 197 ? -17.518 -1.510 10.496 1.00 87.69 197 MET A C 1
ATOM 1565 O O . MET A 1 197 ? -18.471 -0.818 10.828 1.00 87.69 197 MET A O 1
ATOM 1569 N N . ALA A 1 198 ? -17.507 -2.837 10.643 1.00 92.06 198 ALA A N 1
ATOM 1570 C CA . ALA A 1 198 ? -18.646 -3.576 11.181 1.00 92.06 198 ALA A CA 1
ATOM 1571 C C . ALA A 1 198 ? -18.660 -3.663 12.719 1.00 92.06 198 ALA A C 1
ATOM 1573 O O . ALA A 1 198 ? -19.662 -4.088 13.282 1.00 92.06 198 ALA A O 1
ATOM 1574 N N . HIS A 1 199 ? -17.582 -3.297 13.421 1.00 94.69 199 HIS A N 1
ATOM 1575 C CA . HIS A 1 199 ? -17.477 -3.430 14.881 1.00 94.69 199 HIS A CA 1
ATOM 1576 C C . HIS A 1 199 ? -16.829 -2.175 15.482 1.00 94.69 199 HIS A C 1
ATOM 1578 O O . HIS A 1 199 ? -15.604 -2.133 15.634 1.00 94.69 199 HIS A O 1
ATOM 1584 N N . PRO A 1 200 ? -17.620 -1.152 15.858 1.00 92.31 200 PRO A N 1
ATOM 1585 C CA . PRO A 1 200 ? -17.078 0.091 16.422 1.00 92.31 200 PRO A CA 1
ATOM 1586 C C . PRO A 1 200 ? -16.310 -0.129 17.742 1.00 92.31 200 PRO A C 1
ATOM 1588 O O . PRO A 1 200 ? -15.470 0.680 18.132 1.00 92.31 200 PRO A O 1
ATOM 1591 N N . ASP A 1 201 ? -16.548 -1.257 18.408 1.00 94.00 201 ASP A N 1
ATOM 1592 C CA . ASP A 1 201 ? -15.919 -1.719 19.642 1.00 94.00 201 ASP A CA 1
ATOM 1593 C C . ASP A 1 201 ? -14.807 -2.769 19.420 1.00 94.00 201 ASP A C 1
ATOM 1595 O O . ASP A 1 201 ? -14.406 -3.449 20.371 1.00 94.00 201 ASP A O 1
ATOM 1599 N N . LEU A 1 202 ? -14.262 -2.898 18.197 1.00 91.44 202 LEU A N 1
ATOM 1600 C CA . LEU A 1 202 ? -13.276 -3.928 17.818 1.00 91.44 202 LEU A CA 1
ATOM 1601 C C . LEU A 1 202 ? -12.136 -4.090 18.837 1.00 91.44 202 LEU A C 1
ATOM 1603 O O . LEU A 1 202 ? -11.781 -5.210 19.204 1.00 91.44 202 LEU A O 1
ATOM 1607 N N . GLY A 1 203 ? -11.581 -2.978 19.330 1.00 90.38 203 GLY A N 1
ATOM 1608 C CA . GLY A 1 203 ? -10.496 -3.003 20.316 1.00 90.38 203 GLY A CA 1
ATOM 1609 C C . GLY A 1 203 ? -10.899 -3.660 21.641 1.00 90.38 203 GLY A C 1
ATOM 1610 O O . GLY A 1 203 ? -10.164 -4.498 22.165 1.00 90.38 203 GLY A O 1
ATOM 1611 N N . LYS A 1 204 ? -12.094 -3.340 22.155 1.00 94.06 204 LYS A N 1
ATOM 1612 C CA . LYS A 1 204 ? -12.638 -3.955 23.376 1.00 94.06 204 LYS A CA 1
ATOM 1613 C C . LYS A 1 204 ? -12.965 -5.432 23.144 1.00 94.06 204 LYS A C 1
ATOM 1615 O O . LYS A 1 204 ? -12.692 -6.259 24.011 1.00 94.06 204 LYS A O 1
ATOM 1620 N N . ARG A 1 205 ? -13.511 -5.785 21.968 1.00 95.38 205 ARG A N 1
ATOM 1621 C CA . ARG A 1 205 ? -13.789 -7.186 21.595 1.00 95.38 205 ARG A CA 1
ATOM 1622 C C . ARG A 1 205 ? -12.520 -8.030 21.620 1.00 95.38 205 ARG A C 1
ATOM 1624 O O . ARG A 1 205 ? -12.518 -9.077 22.260 1.00 95.38 205 ARG A O 1
ATOM 1631 N N . ALA A 1 206 ? -11.440 -7.539 21.012 1.00 90.00 206 ALA A N 1
ATOM 1632 C CA . ALA A 1 206 ? -10.153 -8.229 20.997 1.00 90.00 206 ALA A CA 1
ATOM 1633 C C . ALA A 1 206 ? -9.594 -8.454 22.414 1.00 90.00 206 ALA A C 1
ATOM 1635 O O . ALA A 1 206 ? -9.127 -9.548 22.720 1.00 90.00 206 ALA A O 1
ATOM 1636 N N . GLN A 1 207 ? -9.688 -7.452 23.296 1.00 92.56 207 GLN A N 1
ATOM 1637 C CA . GLN A 1 207 ? -9.239 -7.566 24.690 1.00 92.56 207 GLN A CA 1
ATOM 1638 C C . GLN A 1 207 ? -10.058 -8.580 25.500 1.00 92.56 207 GLN A C 1
ATOM 1640 O O . GLN A 1 207 ? -9.503 -9.302 26.323 1.00 92.56 207 GLN A O 1
ATOM 1645 N N . ALA A 1 208 ? -11.369 -8.636 25.265 1.00 94.94 208 ALA A N 1
ATOM 1646 C CA . ALA A 1 208 ? -12.291 -9.513 25.982 1.00 94.94 208 ALA A CA 1
ATOM 1647 C C . ALA A 1 208 ? -12.481 -10.896 25.325 1.00 94.94 208 ALA A C 1
ATOM 1649 O O . ALA A 1 208 ? -13.271 -11.695 25.825 1.00 94.94 208 ALA A O 1
ATOM 1650 N N . GLY A 1 209 ? -11.810 -11.176 24.200 1.00 94.38 209 GLY A N 1
ATOM 1651 C CA . GLY A 1 209 ? -11.972 -12.424 23.446 1.00 94.38 209 GLY A CA 1
ATOM 1652 C C . GLY A 1 209 ? -13.378 -12.627 22.866 1.00 94.38 209 GLY A C 1
ATOM 1653 O O . GLY A 1 209 ? -13.836 -13.762 22.766 1.00 94.38 209 GLY A O 1
ATOM 1654 N N . LYS A 1 210 ? -14.087 -11.541 22.529 1.00 96.25 210 LYS A N 1
ATOM 1655 C CA . LYS A 1 210 ? -15.437 -11.590 21.939 1.00 96.25 210 LYS A CA 1
ATOM 1656 C C . LYS A 1 210 ? -15.357 -11.792 20.422 1.00 96.25 210 LYS A C 1
ATOM 1658 O O . LYS A 1 210 ? -14.409 -11.343 19.778 1.00 96.25 210 LYS A O 1
ATOM 1663 N N . GLU A 1 211 ? -16.375 -12.434 19.860 1.00 95.00 211 GLU A N 1
ATOM 1664 C CA . GLU A 1 211 ? -16.477 -12.695 18.420 1.00 95.00 211 GLU A CA 1
ATOM 1665 C C . GLU A 1 211 ? -16.750 -11.421 17.602 1.00 95.00 211 GLU A C 1
ATOM 1667 O O . GLU A 1 211 ? -17.140 -10.382 18.140 1.00 95.00 211 GLU A O 1
ATOM 1672 N N . LEU A 1 212 ? -16.543 -11.515 16.286 1.00 94.19 212 LEU A N 1
ATOM 1673 C CA . LEU A 1 212 ? -16.930 -10.502 15.302 1.00 94.19 212 LEU A CA 1
ATOM 1674 C C . LEU A 1 212 ? -18.268 -10.915 14.674 1.00 94.19 212 LEU A C 1
ATOM 1676 O O . LEU A 1 212 ? -18.299 -11.578 13.639 1.00 94.19 212 LEU A O 1
ATOM 1680 N N . ASP A 1 213 ? -19.361 -10.595 15.362 1.00 94.25 213 ASP A N 1
ATOM 1681 C CA . ASP A 1 213 ? -20.716 -11.092 15.097 1.00 94.25 213 ASP A CA 1
ATOM 1682 C C . ASP A 1 213 ? -21.568 -10.188 14.189 1.00 94.25 213 ASP A C 1
ATOM 1684 O O . ASP A 1 213 ? -22.648 -10.596 13.755 1.00 94.25 213 ASP A O 1
ATOM 1688 N N . ASN A 1 214 ? -21.092 -8.992 13.839 1.00 93.69 214 ASN A N 1
ATOM 1689 C CA . ASN A 1 214 ? -21.742 -8.158 12.836 1.00 93.69 214 ASN A CA 1
ATOM 1690 C C . ASN A 1 214 ? -21.312 -8.580 11.425 1.00 93.69 214 ASN A C 1
ATOM 1692 O O . ASN A 1 214 ? -20.124 -8.625 11.093 1.00 93.69 214 ASN A O 1
ATOM 1696 N N . ALA A 1 215 ? -22.294 -8.821 10.557 1.00 91.06 215 ALA A N 1
ATOM 1697 C CA . ALA A 1 215 ? -22.063 -9.039 9.135 1.00 91.06 215 ALA A CA 1
ATOM 1698 C C . ALA A 1 215 ? -21.922 -7.685 8.410 1.00 91.06 215 ALA A C 1
ATOM 1700 O O . ALA A 1 215 ? -22.850 -6.876 8.488 1.00 91.06 215 ALA A O 1
ATOM 1701 N N . PRO A 1 216 ? -20.814 -7.422 7.691 1.00 87.75 216 PRO A N 1
ATOM 1702 C CA . PRO A 1 216 ? -20.675 -6.194 6.915 1.00 87.75 216 PRO A CA 1
ATOM 1703 C C . PRO A 1 216 ? -21.708 -6.120 5.783 1.00 87.75 216 PRO A C 1
ATOM 1705 O O . PRO A 1 216 ? -21.862 -7.075 5.016 1.00 87.75 216 PRO A O 1
ATOM 1708 N N . ASP A 1 217 ? -22.370 -4.972 5.632 1.00 87.31 217 ASP A N 1
ATOM 1709 C CA . ASP A 1 217 ? -23.237 -4.704 4.482 1.00 87.31 217 ASP A CA 1
ATOM 1710 C C . ASP A 1 217 ? -22.442 -4.078 3.330 1.00 87.31 217 ASP A C 1
ATOM 1712 O O . ASP A 1 217 ? -22.299 -2.860 3.217 1.00 87.31 217 ASP A O 1
ATOM 1716 N N . TYR A 1 218 ? -21.940 -4.934 2.440 1.00 84.44 218 TYR A N 1
ATOM 1717 C CA . TYR A 1 218 ? -21.139 -4.522 1.285 1.00 84.44 218 TYR A CA 1
ATOM 1718 C C . TYR A 1 218 ? -21.870 -3.569 0.326 1.00 84.44 218 TYR A C 1
ATOM 1720 O O . TYR A 1 218 ? -21.211 -2.839 -0.414 1.00 84.44 218 TYR A O 1
ATOM 1728 N N . LYS A 1 219 ? -23.212 -3.552 0.315 1.00 84.88 219 LYS A N 1
ATOM 1729 C CA . LYS A 1 219 ? -23.980 -2.641 -0.553 1.00 84.88 219 LYS A CA 1
ATOM 1730 C C . LYS A 1 219 ? -23.925 -1.201 -0.049 1.00 84.88 219 LYS A C 1
ATOM 1732 O O . LYS A 1 219 ? -23.989 -0.277 -0.854 1.00 84.88 219 LYS A O 1
ATOM 1737 N N . ALA A 1 220 ? -23.775 -1.027 1.261 1.00 83.50 220 ALA A N 1
ATOM 1738 C CA . ALA A 1 220 ? -23.769 0.270 1.924 1.00 83.50 220 ALA A CA 1
ATOM 1739 C C . ALA A 1 220 ? -22.374 0.922 1.995 1.00 83.50 220 ALA A C 1
ATOM 1741 O O . ALA A 1 220 ? -22.255 2.059 2.435 1.00 83.50 220 ALA A O 1
ATOM 1742 N N . PHE A 1 221 ? -21.304 0.244 1.555 1.00 79.44 221 PHE A N 1
ATOM 1743 C CA . PHE A 1 221 ? -19.932 0.759 1.707 1.00 79.44 221 PHE A CA 1
ATOM 1744 C C . PHE A 1 221 ? -19.658 2.051 0.934 1.00 79.44 221 PHE A C 1
ATOM 1746 O O . PHE A 1 221 ? -18.915 2.905 1.412 1.00 79.44 221 PHE A O 1
ATOM 1753 N N . TYR A 1 222 ? -20.228 2.184 -0.265 1.00 73.75 222 TYR A N 1
ATOM 1754 C CA . TYR A 1 222 ? -19.943 3.301 -1.174 1.00 73.75 222 TYR A CA 1
ATOM 1755 C C . TYR A 1 222 ? -21.182 4.123 -1.539 1.00 73.75 222 TYR A C 1
ATOM 1757 O O . TYR A 1 222 ? -21.061 5.144 -2.212 1.00 73.75 222 TYR A O 1
ATOM 1765 N N . ILE A 1 223 ? -22.369 3.682 -1.118 1.00 66.56 223 ILE A N 1
ATOM 1766 C CA . ILE A 1 223 ? -23.649 4.289 -1.482 1.00 66.56 223 ILE A CA 1
ATOM 1767 C C . ILE A 1 223 ? -24.342 4.734 -0.199 1.00 66.56 223 ILE A C 1
ATOM 1769 O O . ILE A 1 223 ? -24.737 3.909 0.618 1.00 66.56 223 ILE A O 1
ATOM 1773 N N . VAL A 1 224 ? -24.514 6.047 -0.049 1.00 60.56 224 VAL A N 1
ATOM 1774 C CA . VAL A 1 224 ? -25.212 6.674 1.088 1.00 60.56 224 VAL A CA 1
ATOM 1775 C C . VAL A 1 224 ? -26.591 7.177 0.642 1.00 60.56 224 VAL A C 1
ATOM 1777 O O . VAL A 1 224 ? -26.991 8.297 0.937 1.00 60.56 224 VAL A O 1
ATOM 1780 N N . GLU A 1 225 ? -27.305 6.381 -0.157 1.00 60.25 225 GLU A N 1
ATOM 1781 C CA . GLU A 1 225 ? -28.698 6.681 -0.534 1.00 60.25 225 GLU A CA 1
ATOM 1782 C C . GLU A 1 225 ? -29.704 6.143 0.501 1.00 60.25 225 GLU A C 1
ATOM 1784 O O . GLU A 1 225 ? -30.868 6.541 0.502 1.00 60.25 225 GLU A O 1
ATOM 1789 N N . SER A 1 226 ? -29.264 5.261 1.406 1.00 67.25 226 SER A N 1
ATOM 1790 C CA . SER A 1 226 ? -30.057 4.709 2.508 1.00 67.25 226 SER A CA 1
ATOM 1791 C C . SER A 1 226 ? -29.847 5.461 3.827 1.00 67.25 226 SER A C 1
ATOM 1793 O O . SER A 1 226 ? -28.912 6.245 3.975 1.00 67.25 226 SER A O 1
ATOM 1795 N N . ASP A 1 227 ? -30.716 5.188 4.807 1.00 83.81 227 ASP A N 1
ATOM 1796 C CA . ASP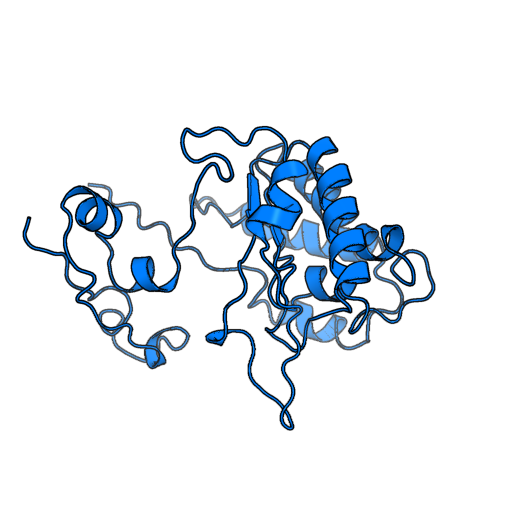 A 1 227 ? -30.537 5.599 6.206 1.00 83.81 227 ASP A CA 1
ATOM 1797 C C . ASP A 1 227 ? -29.088 5.316 6.670 1.00 83.81 227 ASP A C 1
ATOM 1799 O O . ASP A 1 227 ? -28.659 4.163 6.580 1.00 83.81 227 ASP A O 1
ATOM 1803 N N . PRO A 1 228 ? -28.333 6.319 7.170 1.00 81.69 228 PRO A N 1
ATOM 1804 C CA . PRO A 1 228 ? -26.958 6.146 7.645 1.00 81.69 228 PRO A CA 1
ATOM 1805 C C . PRO A 1 228 ? -26.790 5.093 8.748 1.00 81.69 228 PRO A C 1
ATOM 1807 O O . PRO A 1 228 ? -25.679 4.612 8.966 1.00 81.69 228 PRO A O 1
ATOM 1810 N N . ALA A 1 229 ? -27.860 4.718 9.454 1.00 87.69 229 ALA A N 1
ATOM 1811 C CA . ALA A 1 229 ? -27.813 3.604 10.394 1.00 87.69 229 ALA A CA 1
ATOM 1812 C C . ALA A 1 229 ? -27.590 2.253 9.686 1.00 87.69 229 ALA A C 1
ATOM 1814 O O . ALA A 1 229 ? -26.982 1.345 10.252 1.00 87.69 229 ALA A O 1
ATOM 1815 N N . VAL A 1 230 ? -28.042 2.101 8.442 1.00 87.62 230 VAL A N 1
ATOM 1816 C CA . VAL A 1 230 ? -27.916 0.854 7.683 1.00 87.62 230 VAL A CA 1
ATOM 1817 C C . VAL A 1 230 ? -26.508 0.749 7.106 1.00 87.62 230 VAL A C 1
ATOM 1819 O O . VAL A 1 230 ? -26.111 1.532 6.250 1.00 87.62 230 VAL A O 1
ATOM 1822 N N . GLY A 1 231 ? -25.739 -0.225 7.595 1.00 84.75 231 GLY A N 1
ATOM 1823 C CA . GLY A 1 231 ? -24.420 -0.559 7.053 1.00 84.75 231 GLY A CA 1
ATOM 1824 C C . GLY A 1 231 ? -23.295 0.438 7.360 1.00 84.75 231 GLY A C 1
ATOM 1825 O O . GLY A 1 231 ? -22.166 0.188 6.936 1.00 84.75 231 GLY A O 1
ATOM 1826 N N . TYR A 1 232 ? -23.569 1.512 8.117 1.00 86.81 232 TYR A N 1
ATOM 1827 C CA . TYR A 1 232 ? -22.576 2.507 8.536 1.00 86.81 232 TYR A CA 1
ATOM 1828 C C . TYR A 1 232 ? -22.586 2.762 10.058 1.00 86.81 232 TYR A C 1
ATOM 1830 O O . TYR A 1 232 ? -21.753 2.193 10.758 1.00 86.81 232 TYR A O 1
ATOM 1838 N N . THR A 1 233 ? -23.515 3.550 10.619 1.00 89.75 233 THR A N 1
ATOM 1839 C CA . THR A 1 233 ? -23.491 3.882 12.068 1.00 89.75 233 THR A CA 1
ATOM 1840 C C . THR A 1 233 ? -24.279 2.930 12.970 1.00 89.75 233 THR A C 1
ATOM 1842 O O . THR A 1 233 ? -24.127 2.996 14.187 1.00 89.75 233 THR A O 1
ATOM 1845 N N . GLY A 1 234 ? -25.121 2.051 12.421 1.00 90.38 234 GLY A N 1
ATOM 1846 C CA . GLY A 1 234 ? -26.039 1.210 13.204 1.00 90.38 234 GLY A CA 1
ATOM 1847 C C . GLY A 1 234 ? -25.497 -0.154 13.639 1.00 90.38 234 GLY A C 1
ATOM 1848 O O . GLY A 1 234 ? -26.274 -0.972 14.137 1.00 90.38 234 GLY A O 1
ATOM 1849 N N . TYR A 1 235 ? -24.204 -0.438 13.454 1.00 92.69 235 TYR A N 1
ATOM 1850 C CA . TYR A 1 235 ? -23.602 -1.684 13.939 1.00 92.69 235 TYR A CA 1
ATOM 1851 C C . TYR A 1 235 ? -23.631 -1.762 15.470 1.00 92.69 235 TYR A C 1
ATOM 1853 O O . TYR A 1 235 ? -23.366 -0.783 16.167 1.00 92.69 235 TYR A O 1
ATOM 1861 N N . LYS A 1 236 ? -23.956 -2.944 16.005 1.00 93.88 236 LYS A N 1
ATOM 1862 C CA . LYS A 1 236 ? -24.114 -3.150 17.449 1.00 93.88 236 LYS A CA 1
ATOM 1863 C C . LYS A 1 236 ? -22.777 -3.441 18.128 1.00 93.88 236 LYS A C 1
ATOM 1865 O O . LYS A 1 236 ? -21.960 -4.204 17.613 1.00 93.88 236 LYS A O 1
ATOM 1870 N N . GLU A 1 237 ? -22.597 -2.891 19.322 1.00 95.31 237 GLU A N 1
ATOM 1871 C CA . GLU A 1 237 ? -21.510 -3.277 20.227 1.00 95.31 237 GLU A CA 1
ATOM 1872 C C . GLU A 1 237 ? -21.846 -4.579 20.974 1.00 95.31 237 GLU A C 1
ATOM 1874 O O . GLU A 1 237 ? -23.017 -4.924 21.167 1.00 95.31 237 GLU A O 1
ATOM 1879 N N . ALA A 1 238 ? -20.814 -5.297 21.413 1.00 93.69 238 ALA A N 1
ATOM 1880 C CA . ALA A 1 238 ? -20.946 -6.461 22.272 1.00 93.69 238 ALA A CA 1
ATOM 1881 C C . ALA A 1 238 ? -21.371 -6.064 23.692 1.00 93.69 238 ALA A C 1
ATOM 1883 O O . ALA A 1 238 ? -21.081 -4.976 24.192 1.00 93.69 238 ALA A O 1
ATOM 1884 N N . VAL A 1 239 ? -21.999 -7.012 24.387 1.00 92.62 239 VAL A N 1
ATOM 1885 C CA . VAL A 1 239 ? -22.162 -6.944 25.842 1.00 92.62 239 VAL A CA 1
ATOM 1886 C C . VAL A 1 239 ? -20.925 -7.569 26.486 1.00 92.62 239 VAL A C 1
ATOM 1888 O O . VAL A 1 239 ? -20.560 -8.706 26.158 1.00 92.62 239 VAL A O 1
ATOM 1891 N N . TYR A 1 240 ? -20.271 -6.823 27.375 1.00 90.56 240 TYR A N 1
ATOM 1892 C CA . TYR A 1 240 ? -18.997 -7.199 27.990 1.00 90.56 240 TYR A CA 1
ATOM 1893 C C . TYR A 1 240 ? -19.180 -7.887 29.330 1.00 90.56 240 TYR A C 1
ATOM 1895 O O . TYR A 1 240 ? -19.797 -7.274 30.228 1.00 90.56 240 TYR A O 1
#

pLDDT: mean 75.32, std 23.55, range [22.3, 97.94]